Protein AF-0000000070959343 (afdb_homodimer)

Solvent-accessible surface area (backbone atoms only — not comparable to full-atom values): 15655 Å² total; per-residue (Å²): 133,84,72,74,83,63,64,66,59,57,53,48,51,49,52,53,49,51,42,51,56,42,56,71,68,43,50,39,61,32,40,42,34,36,42,35,37,33,9,83,81,41,91,45,27,60,32,55,50,51,40,53,51,56,61,60,32,68,78,34,29,64,56,30,45,77,36,38,39,33,38,38,42,36,64,72,79,50,71,28,34,40,36,37,36,31,67,89,70,51,75,48,75,44,78,36,48,86,40,48,38,59,53,50,46,47,49,41,46,68,70,41,35,76,62,35,74,70,74,70,69,74,70,70,69,70,74,74,72,75,73,79,76,76,77,80,79,86,124,133,84,72,76,84,63,64,67,59,57,54,49,51,50,51,54,50,52,42,52,56,42,56,72,67,43,51,37,61,34,39,43,34,36,43,37,38,29,10,82,81,39,92,46,26,60,31,55,51,51,41,53,52,58,60,61,32,68,78,33,30,64,55,30,47,79,34,38,38,34,37,40,41,36,64,74,77,49,71,28,34,39,37,37,35,30,66,88,69,50,76,49,75,43,79,37,47,85,40,49,39,59,52,51,46,48,50,41,46,70,71,42,36,75,62,35,72,70,74,70,69,75,69,69,69,70,73,72,72,73,74,75,76,76,71,81,76,81,126

Foldseek 3Di:
DPDPPCVVVVVVVVVVVLVVVLLVLAECQFFQEKEKEDEPPAPQVVQSVVLVVSCPDPVRCVNPVNYYYHYDYDNPNDQMKMWTQTPVGDIDIDRRRPPGNSRVSVVCSVPPSVVHPDPPPPPPPPPPCPVPPPPDDDD/DPDPPCVVVVVVVVVVVLVVVLLVLAECQFFQEKEKEDEPPAPQVVQSVVLVVSCPDPVRCVNPVNYYYHYDYDNPNDFMKMWTQTPVGDIDIDRRRPPGNSRVSVVCSVPPSVVHPDPPPPPPPPVPCPVPPPPPDDD

Nearest PDB structures (foldseek):
  7po4-assembly1_k  TM=8.966E-01  e=5.912E-09  Homo sapiens
  8oiq-assembly1_Bb  TM=8.892E-01  e=6.745E-09  Sus scrofa
  4v1a-assembly1_p  TM=8.996E-01  e=3.746E-08  Sus scrofa
  9g6k-assembly1_UE  TM=8.205E-01  e=1.013E-06  Toxoplasma gondii
  9g6k-assembly1_Lv  TM=7.782E-01  e=2.550E-06  Toxoplasma gondii

Organism: NCBI:txid2509291

InterPro domains:
  IPR019716 Large ribosomal subunit protein mL53 [PF10780] (38-89)
  IPR052473 Mitochondrial Large Ribosomal Subunit mL53 [PTHR33618] (22-117)

Structure (mmCIF, N/CA/C/O backbone):
data_AF-0000000070959343-model_v1
#
loop_
_entity.id
_entity.type
_entity.pdbx_description
1 polymer 'Large ribosomal subunit protein mL53'
#
loop_
_atom_site.group_PDB
_atom_site.id
_atom_site.type_symbol
_atom_site.label_atom_id
_atom_site.label_alt_id
_atom_site.label_comp_id
_atom_site.label_asym_id
_atom_site.label_entity_id
_atom_site.label_seq_id
_atom_site.pdbx_PDB_ins_code
_atom_site.Cartn_x
_atom_site.Cartn_y
_atom_site.Cartn_z
_atom_site.occupancy
_atom_site.B_iso_or_equiv
_atom_site.auth_seq_id
_atom_site.auth_comp_id
_atom_site.auth_asym_id
_atom_site.auth_atom_id
_atom_site.pdbx_PDB_model_num
ATOM 1 N N . MET A 1 1 ? -37.25 18.984 -25.453 1 29.59 1 MET A N 1
ATOM 2 C CA . MET A 1 1 ? -35.875 19.375 -25.25 1 29.59 1 MET A CA 1
ATOM 3 C C . MET A 1 1 ? -35.312 18.812 -23.938 1 29.59 1 MET A C 1
ATOM 5 O O . MET A 1 1 ? -35.781 19.188 -22.859 1 29.59 1 MET A O 1
ATOM 9 N N . SER A 1 2 ? -35.031 17.516 -23.844 1 38.12 2 SER A N 1
ATOM 10 C CA . SER A 1 2 ? -34.594 16.766 -22.656 1 38.12 2 SER A CA 1
ATOM 11 C C . SER A 1 2 ? -33.312 17.328 -22.078 1 38.12 2 SER A C 1
ATOM 13 O O . SER A 1 2 ? -32.312 17.5 -22.812 1 38.12 2 SER A O 1
ATOM 15 N N . VAL A 1 3 ? -33.375 18.266 -21.188 1 45.72 3 VAL A N 1
ATOM 16 C CA . VAL A 1 3 ? -32.219 18.828 -20.516 1 45.72 3 VAL A CA 1
ATOM 17 C C . VAL A 1 3 ? -31.328 17.703 -19.969 1 45.72 3 VAL A C 1
ATOM 19 O O . VAL A 1 3 ? -31.828 16.781 -19.344 1 45.72 3 VAL A O 1
ATOM 22 N N . PRO A 1 4 ? -30.234 17.391 -20.562 1 46.09 4 PRO A N 1
ATOM 23 C CA . PRO A 1 4 ? -29.312 16.391 -20.016 1 46.09 4 PRO A CA 1
ATOM 24 C C . PRO A 1 4 ? -29.078 16.562 -18.516 1 46.09 4 PRO A C 1
ATOM 26 O O . PRO A 1 4 ? -29.156 17.672 -18 1 46.09 4 PRO A O 1
ATOM 29 N N . PHE A 1 5 ? -29.516 15.734 -17.625 1 43.41 5 PHE A N 1
ATOM 30 C CA . PHE A 1 5 ? -29.266 15.633 -16.188 1 43.41 5 PHE A CA 1
ATOM 31 C C . PHE A 1 5 ? -27.828 15.984 -15.875 1 43.41 5 PHE A C 1
ATOM 33 O O . PHE A 1 5 ? -26.906 15.234 -16.203 1 43.41 5 PHE A O 1
ATOM 40 N N . SER A 1 6 ? -27.234 17.141 -16.016 1 43.44 6 SER A N 1
ATOM 41 C CA . SER A 1 6 ? -25.969 17.781 -15.68 1 43.44 6 SER A CA 1
ATOM 42 C C . SER A 1 6 ? -25.641 17.609 -14.203 1 43.44 6 SER A C 1
ATOM 44 O O . SER A 1 6 ? -24.703 18.203 -13.688 1 43.44 6 SER A O 1
ATOM 46 N N . GLY A 1 7 ? -26.469 17.078 -13.375 1 45.03 7 GLY A N 1
ATOM 47 C CA . GLY A 1 7 ? -26.281 17.047 -11.93 1 45.03 7 GLY A CA 1
ATOM 48 C C . GLY A 1 7 ? -25.047 16.266 -11.508 1 45.03 7 GLY A C 1
ATOM 49 O O . GLY A 1 7 ? -24.688 16.281 -10.328 1 45.03 7 GLY A O 1
ATOM 50 N N . THR A 1 8 ? -24.594 15.336 -12.227 1 51.44 8 THR A N 1
ATOM 51 C CA . THR A 1 8 ? -23.469 14.516 -11.805 1 51.44 8 THR A CA 1
ATOM 52 C C . THR A 1 8 ? -22.172 15.32 -11.805 1 51.44 8 THR A C 1
ATOM 54 O O . THR A 1 8 ? -21.312 15.117 -10.953 1 51.44 8 THR A O 1
ATOM 57 N N . ILE A 1 9 ? -22.078 16.312 -12.703 1 51.41 9 ILE A N 1
ATOM 58 C CA . ILE A 1 9 ? -20.859 17.094 -12.82 1 51.41 9 ILE A CA 1
ATOM 59 C C . ILE A 1 9 ? -20.719 18.016 -11.602 1 51.41 9 ILE A C 1
ATOM 61 O O . ILE A 1 9 ? -19.625 18.141 -11.039 1 51.41 9 ILE A O 1
ATOM 65 N N . GLY A 1 10 ? -21.859 18.625 -11.227 1 51.59 10 GLY A N 1
ATOM 66 C CA . GLY A 1 10 ? -21.781 19.562 -10.125 1 51.59 10 GLY A CA 1
ATOM 67 C C . GLY A 1 10 ? -21.359 18.922 -8.82 1 51.59 10 GLY A C 1
ATOM 68 O O . GLY A 1 10 ? -20.625 19.516 -8.031 1 51.59 10 GLY A O 1
ATOM 69 N N . ARG A 1 11 ? -21.891 17.766 -8.625 1 56.31 11 ARG A N 1
ATOM 70 C CA . ARG A 1 11 ? -21.578 17.062 -7.387 1 56.31 11 ARG A CA 1
ATOM 71 C C . ARG A 1 11 ? -20.125 16.609 -7.363 1 56.31 11 ARG A C 1
ATOM 73 O O . ARG A 1 11 ? -19.484 16.641 -6.316 1 56.31 11 ARG A O 1
ATOM 80 N N . SER A 1 12 ? -19.656 16.469 -8.562 1 68.94 12 SER A N 1
ATOM 81 C CA . SER A 1 12 ? -18.281 15.992 -8.664 1 68.94 12 SER A CA 1
ATOM 82 C C . SER A 1 12 ? -17.297 17.109 -8.336 1 68.94 12 SER A C 1
ATOM 84 O O . SER A 1 12 ? -16.328 16.891 -7.602 1 68.94 12 SER A O 1
ATOM 86 N N . ARG A 1 13 ? -17.703 18.281 -8.703 1 76.44 13 ARG A N 1
ATOM 87 C CA . ARG A 1 13 ? -16.844 19.422 -8.414 1 76.44 13 ARG A CA 1
ATOM 88 C C . ARG A 1 13 ? -16.844 19.734 -6.922 1 76.44 13 ARG A C 1
ATOM 90 O O . ARG A 1 13 ? -15.797 20.047 -6.344 1 76.44 13 ARG A O 1
ATOM 97 N N . GLY A 1 14 ? -17.969 19.5 -6.453 1 90.69 14 GLY A N 1
ATOM 98 C CA . GLY A 1 14 ? -18.078 19.797 -5.035 1 90.69 14 GLY A CA 1
ATOM 99 C C . GLY A 1 14 ? -17.266 18.844 -4.168 1 90.69 14 GLY A C 1
ATOM 100 O O . GLY A 1 14 ? -16.594 19.281 -3.232 1 90.69 14 GLY A O 1
ATOM 101 N N . ILE A 1 15 ? -17.312 17.609 -4.523 1 91.56 15 ILE A N 1
ATOM 102 C CA . ILE A 1 15 ? -16.578 16.625 -3.746 1 91.56 15 ILE A CA 1
ATOM 103 C C . ILE A 1 15 ? -15.07 16.844 -3.896 1 91.56 15 ILE A C 1
ATOM 105 O O . ILE A 1 15 ? -14.328 16.797 -2.916 1 91.56 15 ILE A O 1
ATOM 109 N N . VAL A 1 16 ? -14.656 17.109 -5.066 1 91.94 16 VAL A N 1
ATOM 110 C CA . VAL A 1 16 ? -13.242 17.375 -5.336 1 91.94 16 VAL A CA 1
ATOM 111 C C . VAL A 1 16 ? -12.781 18.594 -4.543 1 91.94 16 VAL A C 1
ATOM 113 O O . VAL A 1 16 ? -11.711 18.578 -3.926 1 91.94 16 VAL A O 1
ATOM 116 N N . ASP A 1 17 ? -13.57 19.562 -4.523 1 95.44 17 ASP A N 1
ATOM 117 C CA . ASP A 1 17 ? -13.25 20.781 -3.777 1 95.44 17 ASP A CA 1
ATOM 118 C C . ASP A 1 17 ? -13.164 20.5 -2.279 1 95.44 17 ASP A C 1
ATOM 120 O O . ASP A 1 17 ? -12.273 21 -1.595 1 95.44 17 ASP A O 1
ATOM 124 N N . ALA A 1 18 ? -14.102 19.766 -1.828 1 97 18 ALA A N 1
ATOM 125 C CA . ALA A 1 18 ? -14.133 19.406 -0.41 1 97 18 ALA A CA 1
ATOM 126 C C . ALA A 1 18 ? -12.891 18.625 -0.014 1 97 18 ALA A C 1
ATOM 128 O O . ALA A 1 18 ? -12.305 18.859 1.044 1 97 18 ALA A O 1
ATOM 129 N N . ILE A 1 19 ? -12.484 17.703 -0.793 1 97.38 19 ILE A N 1
ATOM 130 C CA . ILE A 1 19 ? -11.281 16.922 -0.5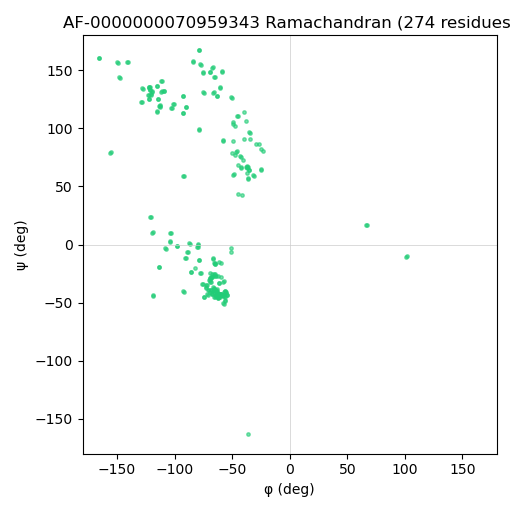41 1 97.38 19 ILE A CA 1
ATOM 131 C C . ILE A 1 19 ? -10.055 17.828 -0.533 1 97.38 19 ILE A C 1
ATOM 133 O O . ILE A 1 19 ? -9.219 17.734 0.365 1 97.38 19 ILE A O 1
ATOM 137 N N . HIS A 1 20 ? -9.992 18.703 -1.519 1 96.88 20 HIS A N 1
ATOM 138 C CA . HIS A 1 20 ? -8.883 19.641 -1.591 1 96.88 20 HIS A CA 1
ATOM 139 C C . HIS A 1 20 ? -8.789 20.5 -0.327 1 96.88 20 HIS A C 1
ATOM 141 O O . HIS A 1 20 ? -7.699 20.734 0.192 1 96.88 20 HIS A O 1
ATOM 147 N N . LYS A 1 21 ? -9.922 20.969 0.118 1 97.5 21 LYS A N 1
ATOM 148 C CA . LYS A 1 21 ? -9.961 21.75 1.35 1 97.5 21 LYS A CA 1
ATOM 149 C C . LYS A 1 21 ? -9.422 20.938 2.529 1 97.5 21 LYS A C 1
ATOM 151 O O . LYS A 1 21 ? -8.656 21.469 3.342 1 97.5 21 LYS A O 1
ATOM 156 N N . GLN A 1 22 ? -9.812 19.656 2.629 1 98.25 22 GLN A N 1
ATOM 157 C CA . GLN A 1 22 ? -9.32 18.797 3.705 1 98.25 22 GLN A CA 1
ATOM 158 C C . GLN A 1 22 ? -7.816 18.578 3.594 1 98.25 22 GLN A C 1
ATOM 160 O O . GLN A 1 22 ? -7.109 18.578 4.602 1 98.25 22 GLN A O 1
ATOM 165 N N . LEU A 1 23 ? -7.367 18.422 2.385 1 98 23 LEU A N 1
ATOM 166 C CA . LEU A 1 23 ? -5.953 18.141 2.168 1 98 23 LEU A CA 1
ATOM 167 C C . LEU A 1 23 ? -5.102 19.359 2.533 1 98 23 LEU A C 1
ATOM 169 O O . LEU A 1 23 ? -3.957 19.203 2.973 1 98 23 LEU A O 1
ATOM 173 N N . ARG A 1 24 ? -5.617 20.531 2.42 1 97.12 24 ARG A N 1
ATOM 174 C CA . ARG A 1 24 ? -4.898 21.75 2.787 1 97.12 24 ARG A CA 1
ATOM 175 C C . ARG A 1 24 ? -4.699 21.828 4.297 1 97.12 24 ARG A C 1
ATOM 177 O O . ARG A 1 24 ? -3.711 22.391 4.766 1 97.12 24 ARG A O 1
ATOM 184 N N . LEU A 1 25 ? -5.621 21.312 5.008 1 96.69 25 LEU A N 1
ATOM 185 C CA . LEU A 1 25 ? -5.59 21.359 6.465 1 96.69 25 LEU A CA 1
ATOM 186 C C . LEU A 1 25 ? -4.773 20.203 7.031 1 96.69 25 LEU A C 1
ATOM 188 O O . LEU A 1 25 ? -4.219 20.297 8.125 1 96.69 25 LEU A O 1
ATOM 192 N N . LEU A 1 26 ? -4.641 19.156 6.309 1 97.69 26 LEU A N 1
ATOM 193 C CA . LEU A 1 26 ? -4.121 17.891 6.797 1 97.69 26 LEU A CA 1
ATOM 194 C C . LEU A 1 26 ? -2.607 17.953 6.977 1 97.69 26 LEU A C 1
ATOM 196 O O . LEU A 1 26 ? -1.895 18.453 6.102 1 97.69 26 LEU A O 1
ATOM 200 N N . ASN A 1 27 ? -2.107 17.531 8.117 1 97.12 27 ASN A N 1
ATOM 201 C CA . ASN A 1 27 ? -0.673 17.344 8.305 1 97.12 27 ASN A CA 1
ATOM 202 C C . ASN A 1 27 ? -0.378 16.094 9.141 1 97.12 27 ASN A C 1
ATOM 204 O O . ASN A 1 27 ? -1.221 15.656 9.93 1 97.12 27 ASN A O 1
ATOM 208 N N . LEU A 1 28 ? 0.747 15.57 9.031 1 97.56 28 LEU A N 1
ATOM 209 C CA . LEU A 1 28 ? 1.11 14.32 9.68 1 97.56 28 LEU A CA 1
ATOM 210 C C . LEU A 1 28 ? 1.988 14.57 10.898 1 97.56 28 LEU A C 1
ATOM 212 O O . LEU A 1 28 ? 2.514 13.633 11.5 1 97.56 28 LEU A O 1
ATOM 216 N N . LYS A 1 29 ? 2.143 15.812 11.336 1 97.25 29 LYS A N 1
ATOM 217 C CA . LYS A 1 29 ? 3.068 16.188 12.406 1 97.25 29 LYS A CA 1
ATOM 218 C C . LYS A 1 29 ? 2.799 15.398 13.672 1 97.25 29 LYS A C 1
ATOM 220 O O . LYS A 1 29 ? 3.73 14.922 14.328 1 97.25 29 LYS A O 1
ATOM 225 N N . PRO A 1 30 ? 1.544 15.211 14 1 97.88 30 PRO A N 1
ATOM 226 C CA . PRO A 1 30 ? 1.309 14.516 15.266 1 97.88 30 PRO A CA 1
ATOM 227 C C . PRO A 1 30 ? 1.468 13 15.148 1 97.88 30 PRO A C 1
ATOM 229 O O . PRO A 1 30 ? 1.342 12.281 16.141 1 97.88 30 PRO A O 1
ATOM 232 N N . VAL A 1 31 ? 1.729 12.508 13.992 1 98.19 31 VAL A N 1
ATOM 233 C CA . VAL A 1 31 ? 1.601 11.078 13.75 1 98.19 31 VAL A CA 1
ATOM 234 C C . VAL A 1 31 ? 2.984 10.453 13.586 1 98.19 31 VAL A C 1
ATOM 236 O O . VAL A 1 31 ? 3.83 10.984 12.867 1 98.19 31 VAL A O 1
ATOM 239 N N . GLY A 1 32 ? 3.238 9.352 14.273 1 97.12 32 GLY A N 1
ATOM 240 C CA . GLY A 1 32 ? 4.473 8.602 14.094 1 97.12 32 GLY A CA 1
ATOM 241 C C . GLY A 1 32 ? 4.352 7.496 13.055 1 97.12 32 GLY A C 1
ATOM 242 O O . GLY A 1 32 ? 5.266 7.289 12.258 1 97.12 32 GLY A O 1
ATOM 243 N N . ARG A 1 33 ? 3.201 6.855 13.141 1 97.88 33 ARG A N 1
ATOM 244 C CA . ARG A 1 33 ? 2.988 5.711 12.266 1 97.88 33 ARG A CA 1
ATOM 245 C C . ARG A 1 33 ? 1.521 5.582 11.875 1 97.88 33 ARG A C 1
ATOM 247 O O . ARG A 1 33 ? 0.633 5.77 12.711 1 97.88 33 ARG A O 1
ATOM 254 N N . ILE A 1 34 ? 1.31 5.164 10.617 1 98.56 34 ILE A N 1
ATOM 255 C CA . ILE A 1 34 ? -0.026 4.863 10.117 1 98.56 34 ILE A CA 1
ATOM 256 C C . ILE A 1 34 ? -0.074 3.42 9.617 1 98.56 34 ILE A C 1
ATOM 258 O O . ILE A 1 34 ? 0.781 2.998 8.836 1 98.56 34 ILE A O 1
ATOM 262 N N . ALA A 1 35 ? -0.976 2.682 10.125 1 98.06 35 ALA A N 1
ATOM 263 C CA . ALA A 1 35 ? -1.211 1.321 9.648 1 98.06 35 ALA A CA 1
ATOM 264 C C . ALA A 1 35 ? -2.59 1.196 9.008 1 98.06 35 ALA A C 1
ATOM 266 O O . ALA A 1 35 ? -3.605 1.511 9.633 1 98.06 35 ALA A O 1
ATOM 267 N N . ILE A 1 36 ? -2.625 0.725 7.762 1 97.44 36 ILE A N 1
ATOM 268 C CA . ILE A 1 36 ? -3.873 0.594 7.02 1 97.44 36 ILE A CA 1
ATOM 269 C C . ILE A 1 36 ? -4.086 -0.864 6.617 1 97.44 36 ILE A C 1
ATOM 271 O O . ILE A 1 36 ? -3.17 -1.512 6.105 1 97.44 36 ILE A O 1
ATOM 275 N N . LYS A 1 37 ? -5.25 -1.329 6.926 1 95.88 37 LYS A N 1
ATOM 276 C CA . LYS A 1 37 ? -5.625 -2.695 6.574 1 95.88 37 LYS A CA 1
ATOM 277 C C . LYS A 1 37 ? -6.887 -2.715 5.719 1 95.88 37 LYS A C 1
ATOM 279 O O . LYS A 1 37 ? -7.859 -2.018 6.016 1 95.88 37 LYS A O 1
ATOM 284 N N . PHE A 1 38 ? -6.844 -3.582 4.594 1 93.88 38 PHE A N 1
ATOM 285 C CA . PHE A 1 38 ? -8.062 -3.713 3.799 1 93.88 38 PHE A CA 1
ATOM 286 C C . PHE A 1 38 ? -7.973 -4.918 2.869 1 93.88 38 PHE A C 1
ATOM 288 O O . PHE A 1 38 ? -6.891 -5.473 2.668 1 93.88 38 PHE A O 1
ATOM 295 N N . ASP A 1 39 ? -9.109 -5.324 2.439 1 90.38 39 ASP A N 1
ATOM 296 C CA . ASP A 1 39 ? -9.25 -6.316 1.376 1 90.38 39 ASP A CA 1
ATOM 297 C C . ASP A 1 39 ? -9.312 -5.645 0.006 1 90.38 39 ASP A C 1
ATOM 299 O O . ASP A 1 39 ? -10.25 -4.891 -0.276 1 90.38 39 ASP A O 1
ATOM 303 N N . PRO A 1 40 ? -8.336 -5.953 -0.855 1 85.62 40 PRO A N 1
ATOM 304 C CA . PRO A 1 40 ? -8.25 -5.227 -2.125 1 85.62 40 PRO A CA 1
ATOM 305 C C . PRO A 1 40 ? -9.445 -5.496 -3.037 1 85.62 40 PRO A C 1
ATOM 307 O O . PRO A 1 40 ? -9.711 -4.723 -3.963 1 85.62 40 PRO A O 1
ATOM 310 N N . PHE A 1 41 ? -10.164 -6.516 -2.74 1 83.56 41 PHE A N 1
ATOM 311 C CA . PHE A 1 41 ? -11.297 -6.863 -3.592 1 83.56 41 PHE A CA 1
ATOM 312 C C . PHE A 1 41 ? -12.617 -6.535 -2.904 1 83.56 41 PHE A C 1
ATOM 314 O O . PHE A 1 41 ? -13.688 -6.777 -3.459 1 83.56 41 PHE A O 1
ATOM 321 N N . GLY A 1 42 ? -12.422 -6.121 -1.772 1 86.38 42 GLY A N 1
ATOM 322 C CA . GLY A 1 42 ? -13.633 -5.758 -1.048 1 86.38 42 GLY A CA 1
ATOM 323 C C . GLY A 1 42 ? -14.312 -4.52 -1.603 1 86.38 42 GLY A C 1
ATOM 324 O O . GLY A 1 42 ? -13.648 -3.639 -2.158 1 86.38 42 GLY A O 1
ATOM 325 N N . SER A 1 43 ? -15.641 -4.457 -1.512 1 86.44 43 SER A N 1
ATOM 326 C CA . SER A 1 43 ? -16.422 -3.34 -2.039 1 86.44 43 SER A CA 1
ATOM 327 C C . SER A 1 43 ? -16.109 -2.047 -1.294 1 86.44 43 SER A C 1
ATOM 329 O O . SER A 1 43 ? -16.328 -0.954 -1.818 1 86.44 43 SER A O 1
ATOM 331 N N . LYS A 1 44 ? -15.539 -2.189 -0.21 1 87.31 44 LYS A N 1
ATOM 332 C CA . LYS A 1 44 ? -15.312 -1.031 0.648 1 87.31 44 LYS A CA 1
ATOM 333 C C . LYS A 1 44 ? -13.852 -0.577 0.583 1 87.31 44 LYS A C 1
ATOM 335 O O . LYS A 1 44 ? -13.469 0.373 1.266 1 87.31 44 LYS A O 1
ATOM 340 N N . ALA A 1 45 ? -13.086 -1.201 -0.203 1 89.81 45 ALA A N 1
ATOM 341 C CA . ALA A 1 45 ? -11.641 -0.985 -0.223 1 89.81 45 ALA A CA 1
ATOM 342 C C . ALA A 1 45 ? -11.289 0.309 -0.952 1 89.81 45 ALA A C 1
ATOM 344 O O . ALA A 1 45 ? -10.289 0.957 -0.633 1 89.81 45 ALA A O 1
ATOM 345 N N . SER A 1 46 ? -12.172 0.751 -1.849 1 91.19 46 SER A N 1
ATOM 346 C CA . SER A 1 46 ? -11.844 1.878 -2.715 1 91.19 46 SER A CA 1
ATOM 347 C C . SER A 1 46 ? -11.648 3.156 -1.908 1 91.19 46 SER A C 1
ATOM 349 O O . SER A 1 46 ? -10.688 3.896 -2.133 1 91.19 46 SER A O 1
ATOM 351 N N . GLU A 1 47 ? -12.516 3.381 -0.961 1 95.12 47 GLU A N 1
ATOM 352 C CA . GLU A 1 47 ? -12.43 4.602 -0.166 1 95.12 47 GLU A CA 1
ATOM 353 C C . GLU A 1 47 ? -11.164 4.625 0.682 1 95.12 47 GLU A C 1
ATOM 355 O O . GLU A 1 47 ? -10.5 5.66 0.791 1 95.12 47 GLU A O 1
ATOM 360 N N . THR A 1 48 ? -10.781 3.531 1.234 1 95.75 48 THR A N 1
ATOM 361 C CA . THR A 1 48 ? -9.594 3.416 2.068 1 95.75 48 THR A CA 1
ATOM 362 C C . THR A 1 48 ? -8.328 3.541 1.225 1 95.75 48 THR A C 1
ATOM 364 O O . THR A 1 48 ? -7.363 4.195 1.633 1 95.75 48 THR A O 1
ATOM 367 N N . ARG A 1 49 ? -8.312 2.99 0.073 1 92 49 ARG A N 1
ATOM 368 C CA . ARG A 1 49 ? -7.191 3.125 -0.851 1 92 49 ARG A CA 1
ATOM 369 C C . ARG A 1 49 ? -6.992 4.582 -1.263 1 92 49 ARG A C 1
ATOM 371 O O . ARG A 1 49 ? -5.859 5.059 -1.343 1 92 49 ARG A O 1
ATOM 378 N N . ASN A 1 50 ? -8.141 5.23 -1.603 1 94.06 50 ASN A N 1
ATOM 379 C CA . ASN A 1 50 ? -8.055 6.648 -1.939 1 94.06 50 ASN A CA 1
ATOM 380 C C . ASN A 1 50 ? -7.492 7.465 -0.782 1 94.06 50 ASN A C 1
ATOM 382 O O . ASN A 1 50 ? -6.672 8.359 -0.992 1 94.06 50 ASN A O 1
ATOM 386 N N . PHE A 1 51 ? -7.941 7.164 0.393 1 97.31 51 PHE A N 1
ATOM 387 C CA . PHE A 1 51 ? -7.395 7.828 1.57 1 97.31 51 PHE A CA 1
ATOM 388 C C . PHE A 1 51 ? -5.883 7.641 1.644 1 97.31 51 PHE A C 1
ATOM 390 O O . PHE A 1 51 ? -5.141 8.609 1.842 1 97.31 51 PHE A O 1
ATOM 397 N N . LEU A 1 52 ? -5.438 6.406 1.463 1 94.94 52 LEU A N 1
ATOM 398 C CA . LEU A 1 52 ? -4.012 6.086 1.451 1 94.94 52 LEU A CA 1
ATOM 399 C C . LEU A 1 52 ? -3.279 6.918 0.403 1 94.94 52 LEU A C 1
ATOM 401 O O . LEU A 1 52 ? -2.203 7.453 0.673 1 94.94 52 LEU A O 1
ATOM 405 N N . PHE A 1 53 ? -3.859 7.062 -0.739 1 90.69 53 PHE A N 1
ATOM 406 C CA . PHE A 1 53 ? -3.268 7.855 -1.811 1 90.69 53 PHE A CA 1
ATOM 407 C C . PHE A 1 53 ? -3.092 9.305 -1.375 1 90.69 53 PHE A C 1
ATOM 409 O O . PHE A 1 53 ? -2.016 9.883 -1.544 1 90.69 53 PHE A O 1
ATOM 416 N N . HIS A 1 54 ? -4.047 9.859 -0.785 1 95.56 54 HIS A N 1
ATOM 417 C CA . HIS A 1 54 ? -4.012 11.273 -0.426 1 95.56 54 HIS A CA 1
ATOM 418 C C . HIS A 1 54 ? -2.988 11.539 0.67 1 95.56 54 HIS A C 1
ATOM 420 O O . HIS A 1 54 ? -2.258 12.531 0.614 1 95.56 54 HIS A O 1
ATOM 426 N N . ILE A 1 55 ? -2.881 10.648 1.63 1 96.62 55 ILE A N 1
ATOM 427 C CA . ILE A 1 55 ? -2.002 10.945 2.758 1 96.62 55 ILE A CA 1
ATOM 428 C C . ILE A 1 55 ? -0.55 10.688 2.359 1 96.62 55 ILE A C 1
ATOM 430 O O . ILE A 1 55 ? 0.374 11.062 3.086 1 96.62 55 ILE A O 1
ATOM 434 N N . THR A 1 56 ? -0.372 10.047 1.285 1 93.25 56 THR A N 1
ATOM 435 C CA . THR A 1 56 ? 0.983 9.766 0.824 1 93.25 56 THR A CA 1
ATOM 436 C C . THR A 1 56 ? 1.416 10.781 -0.231 1 93.25 56 THR A C 1
ATOM 438 O O . THR A 1 56 ? 2.523 10.695 -0.766 1 93.25 56 THR A O 1
ATOM 441 N N . LEU A 1 57 ? 0.558 11.695 -0.588 1 91.69 57 LEU A N 1
ATOM 442 C CA . LEU A 1 57 ? 0.919 12.742 -1.534 1 91.69 57 LEU A CA 1
ATOM 443 C C . LEU A 1 57 ? 2.105 13.555 -1.021 1 91.69 57 LEU A C 1
ATOM 445 O O . LEU A 1 57 ? 2.262 13.734 0.189 1 91.69 57 LEU A O 1
ATOM 449 N N . PRO A 1 58 ? 2.959 14.086 -1.92 1 90.62 58 PRO A N 1
ATOM 450 C CA . PRO A 1 58 ? 4.18 14.797 -1.528 1 90.62 58 PRO A CA 1
ATOM 451 C C . PRO A 1 58 ? 3.914 15.938 -0.555 1 90.62 58 PRO A C 1
ATOM 453 O O . PRO A 1 58 ? 4.605 16.062 0.459 1 90.62 58 PRO A O 1
ATOM 456 N N . LYS A 1 59 ? 2.889 16.703 -0.816 1 94.19 59 LYS A N 1
ATOM 457 C CA . LYS A 1 59 ? 2.6 17.875 0.023 1 94.19 59 LYS A CA 1
ATOM 458 C C . LYS A 1 59 ? 2.262 17.438 1.449 1 94.19 59 LYS A C 1
ATOM 460 O O . LYS A 1 59 ? 2.67 18.094 2.41 1 94.19 59 LYS A O 1
ATOM 465 N N . VAL A 1 60 ? 1.568 16.406 1.619 1 95.75 60 VAL A N 1
ATOM 466 C CA . VAL A 1 60 ? 1.185 15.906 2.938 1 95.75 60 VAL A CA 1
ATOM 467 C C . VAL A 1 60 ? 2.389 15.25 3.613 1 95.75 60 VAL A C 1
ATOM 469 O O . VAL A 1 60 ? 2.684 15.539 4.777 1 95.75 60 VAL A O 1
ATOM 472 N N . ARG A 1 61 ? 3.131 14.438 2.893 1 93.25 61 ARG A N 1
ATOM 473 C CA . ARG A 1 61 ? 4.289 13.711 3.406 1 93.25 61 ARG A CA 1
ATOM 474 C C . ARG A 1 61 ? 5.367 14.68 3.885 1 93.25 61 ARG A C 1
ATOM 476 O O . ARG A 1 61 ? 6.102 14.375 4.832 1 93.25 61 ARG A O 1
ATOM 483 N N . GLU A 1 62 ? 5.461 15.797 3.236 1 93.12 62 GLU A N 1
ATOM 484 C CA . GLU A 1 62 ? 6.48 16.781 3.582 1 93.12 62 GLU A CA 1
ATOM 485 C C . GLU A 1 62 ? 6.258 17.328 4.988 1 93.12 62 GLU A C 1
ATOM 487 O O . GLU A 1 62 ? 7.195 17.828 5.625 1 93.12 62 GLU A O 1
ATOM 492 N N . THR A 1 63 ? 5.062 17.328 5.461 1 94.88 63 THR A N 1
ATOM 493 C CA . THR A 1 63 ? 4.781 17.844 6.801 1 94.88 63 THR A CA 1
ATOM 494 C C . THR A 1 63 ? 5.438 16.969 7.859 1 94.88 63 THR A C 1
ATOM 496 O O . THR A 1 63 ? 5.641 17.406 9 1 94.88 63 THR A O 1
ATOM 499 N N . ASN A 1 64 ? 5.676 15.711 7.566 1 94.38 64 ASN A N 1
ATOM 500 C CA . ASN A 1 64 ? 6.363 14.766 8.438 1 94.38 64 ASN A CA 1
ATOM 501 C C . ASN A 1 64 ? 7.016 13.641 7.641 1 94.38 64 ASN A C 1
ATOM 503 O O . ASN A 1 64 ? 6.457 12.547 7.527 1 94.38 64 ASN A O 1
ATOM 507 N N . PRO A 1 65 ? 8.133 13.883 7.078 1 91.06 65 PRO A N 1
ATOM 508 C CA . PRO A 1 65 ? 8.82 12.891 6.25 1 91.06 65 PRO A CA 1
ATOM 509 C C . PRO A 1 65 ? 9.195 11.625 7.027 1 91.06 65 PRO A C 1
ATOM 511 O O . PRO A 1 65 ? 9.461 10.586 6.426 1 91.06 65 PRO A O 1
ATOM 514 N N . GLU A 1 66 ? 9.156 11.688 8.297 1 91.69 66 GLU A N 1
ATOM 515 C CA . GLU A 1 66 ? 9.586 10.562 9.117 1 91.69 66 GLU A CA 1
ATOM 516 C C . GLU A 1 66 ? 8.43 9.625 9.422 1 91.69 66 GLU A C 1
ATOM 518 O O . GLU A 1 66 ? 8.633 8.516 9.93 1 91.69 66 GLU A O 1
ATOM 523 N N . CYS A 1 67 ? 7.277 10.047 9.148 1 95.44 67 CYS A N 1
ATOM 524 C CA . CYS A 1 67 ? 6.109 9.219 9.422 1 95.44 67 CYS A CA 1
ATOM 525 C C . CYS A 1 67 ? 6.145 7.938 8.594 1 95.44 67 CYS A C 1
ATOM 527 O O . CYS A 1 67 ? 6.328 7.988 7.375 1 95.44 67 CYS A O 1
ATOM 529 N N . VAL A 1 68 ? 6 6.816 9.266 1 95.25 68 VAL A N 1
ATOM 530 C CA . VAL A 1 68 ? 5.988 5.527 8.586 1 95.25 68 VAL A CA 1
ATOM 531 C C . VAL A 1 68 ? 4.551 5.133 8.242 1 95.25 68 VAL A C 1
ATOM 533 O O . VAL A 1 68 ? 3.678 5.141 9.109 1 95.25 68 VAL A O 1
ATOM 536 N N . ILE A 1 69 ? 4.293 4.785 6.957 1 96.5 69 ILE A N 1
ATOM 537 C CA . ILE A 1 69 ? 2.979 4.312 6.539 1 96.5 69 ILE A CA 1
ATOM 538 C C . ILE A 1 69 ? 3.064 2.846 6.121 1 96.5 69 ILE A C 1
ATOM 540 O O . ILE A 1 69 ? 3.844 2.49 5.234 1 96.5 69 ILE A O 1
ATOM 544 N N . LYS A 1 70 ? 2.328 2.043 6.809 1 96.38 70 LYS A N 1
ATOM 545 C CA . LYS A 1 70 ? 2.281 0.608 6.539 1 96.38 70 LYS A CA 1
ATOM 546 C C . LYS A 1 70 ? 0.894 0.183 6.066 1 96.38 70 LYS A C 1
ATOM 548 O O . LYS A 1 70 ? -0.117 0.601 6.633 1 96.38 70 LYS A O 1
ATOM 553 N N . THR A 1 71 ? 0.858 -0.636 5.062 1 94.25 71 THR A N 1
ATOM 554 C CA . THR A 1 71 ? -0.405 -1.193 4.59 1 94.25 71 THR A CA 1
ATOM 555 C C . THR A 1 71 ? -0.376 -2.719 4.641 1 94.25 71 THR A C 1
ATOM 557 O O . THR A 1 71 ? 0.653 -3.334 4.352 1 94.25 71 THR A O 1
ATOM 560 N N . GLU A 1 72 ? -1.398 -3.258 5.102 1 94.06 72 GLU A N 1
ATOM 561 C CA . GLU A 1 72 ? -1.606 -4.703 5.086 1 94.06 72 GLU A CA 1
ATOM 562 C C . GLU A 1 72 ? -2.795 -5.078 4.203 1 94.06 72 GLU A C 1
ATOM 564 O O . GLU A 1 72 ? -3.936 -4.719 4.504 1 94.06 72 GLU A O 1
ATOM 569 N N . ILE A 1 73 ? -2.494 -5.758 3.168 1 90.06 73 ILE A N 1
ATOM 570 C CA . ILE A 1 73 ? -3.514 -6.184 2.217 1 90.06 73 ILE A CA 1
ATOM 571 C C . ILE A 1 73 ? -3.832 -7.664 2.432 1 90.06 73 ILE A C 1
ATOM 573 O O . ILE A 1 73 ? -2.955 -8.523 2.291 1 90.06 73 ILE A O 1
ATOM 577 N N . LEU A 1 74 ? -5.055 -7.922 2.783 1 83.12 74 LEU A N 1
ATOM 578 C CA . LEU A 1 74 ? -5.527 -9.266 3.098 1 83.12 74 LEU A CA 1
ATOM 579 C C . LEU A 1 74 ? -6.777 -9.602 2.295 1 83.12 74 LEU A C 1
ATOM 581 O O . LEU A 1 74 ? -7.66 -8.758 2.125 1 83.12 74 LEU A O 1
ATOM 585 N N . SER A 1 75 ? -6.855 -10.742 1.714 1 82.56 75 SER A N 1
ATOM 586 C CA . SER A 1 75 ? -8.086 -11.195 1.076 1 82.56 75 SER A CA 1
ATOM 587 C C . SER A 1 75 ? -8.945 -12.008 2.045 1 82.56 75 SER A C 1
ATOM 589 O O . SER A 1 75 ? -9.242 -13.172 1.79 1 82.56 75 SER A O 1
ATOM 591 N N . ASP A 1 76 ? -9.312 -11.391 3.146 1 81.56 76 ASP A N 1
ATOM 592 C CA . ASP A 1 76 ? -10.039 -12.141 4.168 1 81.56 76 ASP A CA 1
ATOM 593 C C . ASP A 1 76 ? -11.422 -11.539 4.41 1 81.56 76 ASP A C 1
ATOM 595 O O . ASP A 1 76 ? -12.062 -11.828 5.422 1 81.56 76 ASP A O 1
ATOM 599 N N . ARG A 1 77 ? -11.867 -10.648 3.596 1 81.06 77 ARG A N 1
ATOM 600 C CA . ARG A 1 77 ? -13.188 -10.023 3.623 1 81.06 77 ARG A CA 1
ATOM 601 C C . ARG A 1 77 ? -13.359 -9.164 4.871 1 81.06 77 ARG A C 1
ATOM 603 O O . ARG A 1 77 ? -14.484 -8.82 5.25 1 81.06 77 ARG A O 1
ATOM 610 N N . SER A 1 78 ? -12.242 -8.852 5.488 1 86.62 78 SER A N 1
ATOM 611 C CA . SER A 1 78 ? -12.328 -7.984 6.656 1 86.62 78 SER A CA 1
ATOM 612 C C . SER A 1 78 ? -12.57 -6.535 6.25 1 86.62 78 SER A C 1
ATOM 614 O O . SER A 1 78 ? -12.188 -6.117 5.156 1 86.62 78 SER A O 1
ATOM 616 N N . ASP A 1 79 ? -13.312 -5.883 7.172 1 92.75 79 ASP A N 1
ATOM 617 C CA . ASP A 1 79 ? -13.508 -4.453 6.949 1 92.75 79 ASP A CA 1
ATOM 618 C C . ASP A 1 79 ? -12.188 -3.695 7.047 1 92.75 79 ASP A C 1
ATOM 620 O O . ASP A 1 79 ? -11.328 -4.035 7.859 1 92.75 79 ASP A O 1
ATOM 624 N N . PRO A 1 80 ? -12.102 -2.699 6.199 1 96 80 PRO A N 1
ATOM 625 C CA . PRO A 1 80 ? -10.891 -1.88 6.277 1 96 80 PRO A CA 1
ATOM 626 C C . PRO A 1 80 ? -10.797 -1.087 7.578 1 96 80 PRO A C 1
ATOM 628 O O . PRO A 1 80 ? -11.82 -0.751 8.18 1 96 80 PRO A O 1
ATOM 631 N N . ASN A 1 81 ? -9.656 -0.792 7.992 1 96.56 81 ASN A N 1
ATOM 632 C CA . ASN A 1 81 ? -9.414 0.095 9.125 1 96.56 81 ASN A CA 1
ATOM 633 C C . ASN A 1 81 ? -8.094 0.841 8.977 1 96.56 81 ASN A C 1
ATOM 635 O O . ASN A 1 81 ? -7.215 0.417 8.227 1 96.56 81 ASN A O 1
ATOM 639 N N . VAL A 1 82 ? -7.977 1.939 9.633 1 98.44 82 VAL A N 1
ATOM 640 C CA . VAL A 1 82 ? -6.789 2.787 9.664 1 98.44 82 VAL A CA 1
ATOM 641 C C . VAL A 1 82 ? -6.414 3.094 11.109 1 98.44 82 VAL A C 1
ATOM 643 O O . VAL A 1 82 ? -7.23 3.613 11.875 1 98.44 82 VAL A O 1
ATOM 646 N N . GLU A 1 83 ? -5.242 2.758 11.438 1 98.62 83 GLU A N 1
ATOM 647 C CA . GLU A 1 83 ? -4.727 3.014 12.773 1 98.62 83 GLU A CA 1
ATOM 648 C C . GLU A 1 83 ? -3.625 4.07 12.758 1 98.62 83 GLU A C 1
ATOM 650 O O . GLU A 1 83 ? -2.701 3.992 11.945 1 98.62 83 GLU A O 1
ATOM 655 N N . PHE A 1 84 ? -3.721 5.059 13.641 1 98.69 84 PHE A N 1
ATOM 656 C CA . PHE A 1 84 ? -2.713 6.098 13.82 1 98.69 84 PHE A CA 1
ATOM 657 C C . PHE A 1 84 ? -2.043 5.969 15.188 1 98.69 84 PHE A C 1
ATOM 659 O O . PHE A 1 84 ? -2.717 5.992 16.219 1 98.69 84 PHE A O 1
ATOM 666 N N . LYS A 1 85 ? -0.762 5.746 15.156 1 98.62 85 LYS A N 1
ATOM 667 C CA . LYS A 1 85 ? 0.041 5.91 16.359 1 98.62 85 LYS A CA 1
ATOM 668 C C . LYS A 1 85 ? 0.625 7.316 16.453 1 98.62 85 LYS A C 1
ATOM 670 O O . LYS A 1 85 ? 1.496 7.684 15.656 1 98.62 85 LYS A O 1
ATOM 675 N N . LEU A 1 86 ? 0.165 8.039 17.422 1 98 86 LEU A N 1
ATOM 676 C CA . LEU A 1 86 ? 0.575 9.43 17.562 1 98 86 LEU A CA 1
ATOM 677 C C . LEU A 1 86 ? 1.9 9.539 18.312 1 98 86 LEU A C 1
ATOM 679 O O . LEU A 1 86 ? 2.283 8.617 19.031 1 98 86 LEU A O 1
ATOM 683 N N . ARG A 1 87 ? 2.562 10.625 18.094 1 96 87 ARG A N 1
ATOM 684 C CA . ARG A 1 87 ? 3.861 10.859 18.719 1 96 87 ARG A CA 1
ATOM 685 C C . ARG A 1 87 ? 3.721 11.016 20.234 1 96 87 ARG A C 1
ATOM 687 O O . ARG A 1 87 ? 4.676 10.773 20.969 1 96 87 ARG A O 1
ATOM 694 N N . ASN A 1 88 ? 2.625 11.453 20.688 1 94.31 88 ASN A N 1
ATOM 695 C CA . ASN A 1 88 ? 2.398 11.617 22.125 1 94.31 88 ASN A CA 1
ATOM 696 C C . ASN A 1 88 ? 2.047 10.289 22.781 1 94.31 88 ASN A C 1
ATOM 698 O O . ASN A 1 88 ? 1.738 10.25 23.984 1 94.31 88 ASN A O 1
ATOM 702 N N . GLY A 1 89 ? 1.992 9.211 21.984 1 95.38 89 GLY A N 1
ATOM 703 C CA . GLY A 1 89 ? 1.784 7.879 22.531 1 95.38 89 GLY A CA 1
ATOM 704 C C . GLY A 1 89 ? 0.36 7.383 22.375 1 95.38 89 GLY A C 1
ATOM 705 O O . GLY A 1 89 ? 0.085 6.195 22.562 1 95.38 89 GLY A O 1
ATOM 706 N N . GLU A 1 90 ? -0.56 8.227 21.969 1 96.62 90 GLU A N 1
ATOM 707 C CA . GLU A 1 90 ? -1.955 7.836 21.797 1 96.62 90 GLU A CA 1
ATOM 708 C C . GLU A 1 90 ? -2.152 7.059 20.5 1 96.62 90 GLU A C 1
ATOM 710 O O . GLU A 1 90 ? -1.332 7.152 19.594 1 96.62 90 GLU A O 1
ATOM 715 N N . LYS A 1 91 ? -3.215 6.266 20.578 1 97.88 91 LYS A N 1
ATOM 716 C CA . LYS A 1 91 ? -3.623 5.508 19.406 1 97.88 91 LYS A CA 1
ATOM 717 C C . LYS A 1 91 ? -5.043 5.875 18.969 1 97.88 91 LYS A C 1
ATOM 719 O O . LYS A 1 91 ? -5.941 5.973 19.812 1 97.88 91 LYS A O 1
ATOM 724 N N . VAL A 1 92 ? -5.223 6.145 17.672 1 98.31 92 VAL A N 1
ATOM 725 C CA . VAL A 1 92 ? -6.531 6.441 17.109 1 98.31 92 VAL A CA 1
ATOM 726 C C . VAL A 1 92 ? -6.855 5.438 16 1 98.31 92 VAL A C 1
ATOM 728 O O . VAL A 1 92 ? -6.023 5.172 15.133 1 98.31 92 VAL A O 1
ATOM 731 N N . ILE A 1 93 ? -8.055 4.883 16.031 1 98.5 93 ILE A N 1
ATOM 732 C CA . ILE A 1 93 ? -8.445 3.896 15.023 1 98.5 93 ILE A CA 1
ATOM 733 C C . ILE A 1 93 ? -9.703 4.367 14.297 1 98.5 93 ILE A C 1
ATOM 735 O O . ILE A 1 93 ? -10.68 4.766 14.93 1 98.5 93 ILE A O 1
ATOM 739 N N . PHE A 1 94 ? -9.648 4.371 12.992 1 98.44 94 PHE A N 1
ATOM 740 C CA . PHE A 1 94 ? -10.82 4.578 12.148 1 98.44 94 PHE A CA 1
ATOM 741 C C . PHE A 1 94 ? -11.344 3.252 11.609 1 98.44 94 PHE A C 1
ATOM 743 O O . PHE A 1 94 ? -10.609 2.523 10.938 1 98.44 94 PHE A O 1
ATOM 750 N N . LYS A 1 95 ? -12.594 2.945 11.922 1 97.31 95 LYS A N 1
ATOM 751 C CA . LYS A 1 95 ? -13.281 1.873 11.203 1 97.31 95 LYS A CA 1
ATOM 752 C C . LYS A 1 95 ? -13.773 2.352 9.844 1 97.31 95 LYS A C 1
ATOM 754 O O . LYS A 1 95 ? -14.852 2.932 9.734 1 97.31 95 LYS A O 1
ATOM 759 N N . ALA A 1 96 ? -13.023 2.043 8.844 1 97 96 ALA A N 1
ATOM 760 C CA . ALA A 1 96 ? -13.117 2.746 7.562 1 97 96 ALA A CA 1
ATOM 761 C C . ALA A 1 96 ? -14.164 2.094 6.66 1 97 96 ALA A C 1
ATOM 763 O O . ALA A 1 96 ? -14.492 2.627 5.594 1 97 96 ALA A O 1
ATOM 764 N N . GLY A 1 97 ? -14.781 0.975 6.977 1 94.5 97 GLY A N 1
ATOM 765 C CA . GLY A 1 97 ? -15.633 0.183 6.109 1 94.5 97 GLY A CA 1
ATOM 766 C C . GLY A 1 97 ? -16.812 0.965 5.559 1 94.5 97 GLY A C 1
ATOM 767 O O . GLY A 1 97 ? -17.266 0.707 4.441 1 94.5 97 GLY A O 1
ATOM 768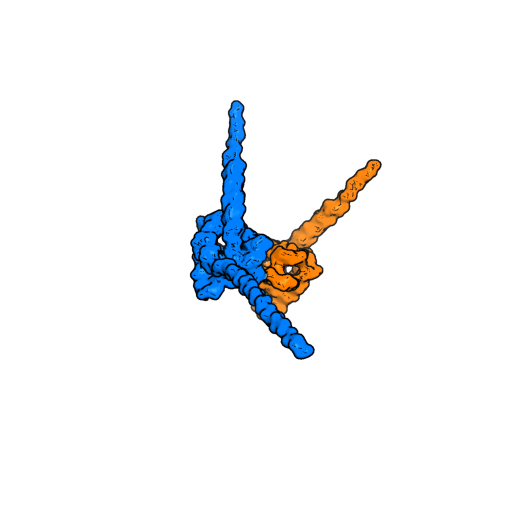 N N . ASN A 1 98 ? -17.344 1.9 6.27 1 94.56 98 ASN A N 1
ATOM 769 C CA . ASN A 1 98 ? -18.531 2.635 5.812 1 94.56 98 ASN A CA 1
ATOM 770 C C . ASN A 1 98 ? -18.234 4.129 5.695 1 94.56 98 ASN A C 1
ATOM 772 O O . ASN A 1 98 ? -19.172 4.945 5.707 1 94.56 98 ASN A O 1
ATOM 776 N N . LEU A 1 99 ? -17.078 4.422 5.551 1 97.12 99 LEU A N 1
ATOM 777 C CA . LEU A 1 99 ? -16.688 5.824 5.438 1 97.12 99 LEU A CA 1
ATOM 778 C C . LEU A 1 99 ? -16.188 6.145 4.027 1 97.12 99 LEU A C 1
ATOM 780 O O . LEU A 1 99 ? -15.523 5.324 3.402 1 97.12 99 LEU A O 1
ATOM 784 N N . THR A 1 100 ? -16.547 7.293 3.547 1 97.06 100 THR A N 1
ATOM 785 C CA . THR A 1 100 ? -16 7.793 2.291 1 97.06 100 THR A CA 1
ATOM 786 C C . THR A 1 100 ? -14.602 8.359 2.5 1 97.06 100 THR A C 1
ATOM 788 O O . THR A 1 100 ? -14.203 8.633 3.633 1 97.06 100 THR A O 1
ATOM 791 N N . THR A 1 101 ? -13.938 8.594 1.411 1 97.31 101 THR A N 1
ATOM 792 C CA . THR A 1 101 ? -12.625 9.234 1.451 1 97.31 101 THR A CA 1
ATOM 793 C C . THR A 1 101 ? -12.711 10.586 2.152 1 97.31 101 THR A C 1
ATOM 795 O O . THR A 1 101 ? -11.898 10.891 3.025 1 97.31 101 THR A O 1
ATOM 798 N N . LEU A 1 102 ? -13.75 11.336 1.782 1 97.94 102 LEU A N 1
ATOM 799 C CA . LEU A 1 102 ? -13.922 12.656 2.371 1 97.94 102 LEU A CA 1
ATOM 800 C C . LEU A 1 102 ? -14.156 12.555 3.875 1 97.94 102 LEU A C 1
ATOM 802 O O . LEU A 1 102 ? -13.562 13.312 4.652 1 97.94 102 LEU A O 1
ATOM 806 N N . GLU A 1 103 ? -14.914 11.625 4.27 1 98.38 103 GLU A N 1
ATOM 807 C CA . GLU A 1 103 ? -15.195 11.438 5.688 1 98.38 103 GLU A CA 1
ATOM 808 C C . GLU A 1 103 ? -13.945 11.023 6.453 1 98.38 103 GLU A C 1
ATOM 810 O O . GLU A 1 103 ? -13.727 11.461 7.582 1 98.38 103 GLU A O 1
ATOM 815 N N . LEU A 1 104 ? -13.141 10.227 5.855 1 98.62 104 LEU A N 1
ATOM 816 C CA . LEU A 1 104 ? -11.883 9.82 6.477 1 98.62 104 LEU A CA 1
ATOM 817 C C . LEU A 1 104 ? -10.961 11.016 6.676 1 98.62 104 LEU A C 1
ATOM 819 O O . LEU A 1 104 ? -10.375 11.188 7.746 1 98.62 104 LEU A O 1
ATOM 823 N N . LEU A 1 105 ? -10.898 11.82 5.664 1 98.62 105 LEU A N 1
ATOM 824 C CA . LEU A 1 105 ? -10.07 13.016 5.754 1 98.62 105 LEU A CA 1
ATOM 825 C C . LEU A 1 105 ? -10.617 13.984 6.789 1 98.62 105 LEU A C 1
ATOM 827 O O . LEU A 1 105 ? -9.852 14.594 7.539 1 98.62 105 LEU A O 1
ATOM 831 N N . GLN A 1 106 ? -11.906 14.07 6.836 1 98.69 106 GLN A N 1
ATOM 832 C CA . GLN A 1 106 ? -12.547 14.945 7.816 1 98.69 106 GLN A CA 1
ATOM 833 C C . GLN A 1 106 ? -12.297 14.445 9.234 1 98.69 106 GLN A C 1
ATOM 835 O O . GLN A 1 106 ? -12.023 15.242 10.141 1 98.69 106 GLN A O 1
ATOM 840 N N . LEU A 1 107 ? -12.445 13.188 9.43 1 98.5 107 LEU A N 1
ATOM 841 C CA . LEU A 1 107 ? -12.172 12.594 10.734 1 98.5 107 LEU A CA 1
ATOM 842 C C . LEU A 1 107 ? -10.727 12.859 11.164 1 98.5 107 LEU A C 1
ATOM 844 O O . LEU A 1 107 ? -10.469 13.219 12.312 1 98.5 107 LEU A O 1
ATOM 848 N N . TYR A 1 108 ? -9.852 12.688 10.25 1 98.75 108 TYR A N 1
ATOM 849 C CA . TYR A 1 108 ? -8.445 12.945 10.539 1 98.75 108 TYR A CA 1
ATOM 850 C C . TYR A 1 108 ? -8.234 14.383 11.016 1 98.75 108 TYR A C 1
ATOM 852 O O . TYR A 1 108 ? -7.613 14.617 12.055 1 98.75 108 TYR A O 1
ATOM 860 N N . ASN A 1 109 ? -8.75 15.273 10.281 1 98.5 109 ASN A N 1
ATOM 861 C CA . ASN A 1 109 ? -8.539 16.688 10.594 1 98.5 109 ASN A CA 1
ATOM 862 C C . ASN A 1 109 ? -9.273 17.094 11.867 1 98.5 109 ASN A C 1
ATOM 864 O O . ASN A 1 109 ? -8.828 18 12.586 1 98.5 109 ASN A O 1
ATOM 868 N N . LYS A 1 110 ? -10.344 16.438 12.156 1 98.06 110 LYS A N 1
ATOM 869 C CA . LYS A 1 110 ? -11.102 16.734 13.367 1 98.06 110 LYS A CA 1
ATOM 870 C C . LYS A 1 110 ? -10.367 16.234 14.609 1 98.06 110 LYS A C 1
ATOM 872 O O . LYS A 1 110 ? -10.336 16.922 15.641 1 98.06 110 LYS A O 1
ATOM 877 N N . HIS A 1 111 ? -9.695 15.07 14.5 1 97.69 111 HIS A N 1
ATOM 878 C CA . HIS A 1 111 ? -9.258 14.391 15.711 1 97.69 111 HIS A CA 1
ATOM 879 C C . HIS A 1 111 ? -7.738 14.367 15.812 1 97.69 111 HIS A C 1
ATOM 881 O O . HIS A 1 111 ? -7.184 14.164 16.891 1 97.69 111 HIS A O 1
ATOM 887 N N . ILE A 1 112 ? -7.07 14.562 14.695 1 98.19 112 ILE A N 1
ATOM 888 C CA . ILE A 1 112 ? -5.633 14.328 14.742 1 98.19 112 ILE A CA 1
ATOM 889 C C . ILE A 1 112 ? -4.883 15.617 14.422 1 98.19 112 ILE A C 1
ATOM 891 O O . ILE A 1 112 ? -3.988 16.031 15.164 1 98.19 112 ILE A O 1
ATOM 895 N N . THR A 1 113 ? -5.297 16.344 13.445 1 97.31 113 THR A N 1
ATOM 896 C CA . THR A 1 113 ? -4.609 17.547 13.008 1 97.31 113 THR A CA 1
ATOM 897 C C . THR A 1 113 ? -4.469 18.531 14.164 1 97.31 113 THR A C 1
ATOM 899 O O . THR A 1 113 ? -3.398 19.109 14.359 1 97.31 113 THR A O 1
ATOM 902 N N . PRO A 1 114 ? -5.52 18.703 15.031 1 95.75 114 PRO A N 1
ATOM 903 C CA . PRO A 1 114 ? -5.406 19.688 16.109 1 95.75 114 PRO A CA 1
ATOM 904 C C . PRO A 1 114 ? -4.348 19.312 17.141 1 95.75 114 PRO A C 1
ATOM 906 O O . PRO A 1 114 ? -3.967 20.156 17.969 1 95.75 114 PRO A O 1
ATOM 909 N N . LEU A 1 115 ? -3.869 18.125 17.094 1 94.5 115 LEU A N 1
ATOM 910 C CA . LEU A 1 115 ? -2.893 17.672 18.078 1 94.5 115 LEU A CA 1
ATOM 911 C C . LEU A 1 115 ? -1.475 18.016 17.641 1 94.5 115 LEU A C 1
ATOM 913 O O . LEU A 1 115 ? -0.509 17.719 18.344 1 94.5 115 LEU A O 1
ATOM 917 N N . ALA A 1 116 ? -1.312 18.672 16.516 1 91.12 116 ALA A N 1
ATOM 918 C CA . ALA A 1 116 ? 0.002 19.094 16.031 1 91.12 116 ALA A CA 1
ATOM 919 C C . ALA A 1 116 ? 0.599 20.156 16.938 1 91.12 116 ALA A C 1
ATOM 921 O O . ALA A 1 116 ? -0.107 21.062 17.391 1 91.12 116 ALA A O 1
ATOM 922 N N . PRO A 1 117 ? 1.84 19.953 17.344 1 82.38 117 PRO A N 1
ATOM 923 C CA . PRO A 1 117 ? 2.453 21 18.172 1 82.38 117 PRO A CA 1
ATOM 924 C C . PRO A 1 117 ? 2.527 22.344 17.453 1 82.38 117 PRO A C 1
ATOM 926 O O . PRO A 1 117 ? 2.627 22.391 16.219 1 82.38 117 PRO A O 1
ATOM 929 N N . PRO A 1 118 ? 2.186 23.391 18.141 1 73.81 118 PRO A N 1
ATOM 930 C CA . PRO A 1 118 ? 2.309 24.703 17.516 1 73.81 118 PRO A CA 1
ATOM 931 C C . PRO A 1 118 ? 3.688 24.953 16.906 1 73.81 118 PRO A C 1
ATOM 933 O O . PRO A 1 118 ? 4.676 24.375 17.375 1 73.81 118 PRO A O 1
ATOM 936 N N . PRO A 1 119 ? 3.635 25.344 15.578 1 60.78 119 PRO A N 1
ATOM 937 C CA . PRO A 1 119 ? 4.957 25.641 15.023 1 60.78 119 PRO A CA 1
ATOM 938 C C . PRO A 1 119 ? 5.906 26.266 16.031 1 60.78 119 PRO A C 1
ATOM 940 O O . PRO A 1 119 ? 5.477 27.078 16.875 1 60.78 119 PRO A O 1
ATOM 943 N N . GLU A 1 120 ? 6.684 25.5 16.625 1 52.19 120 GLU A N 1
ATOM 944 C CA . GLU A 1 120 ? 7.668 26.172 17.453 1 52.19 120 GLU A CA 1
ATOM 945 C C . GLU A 1 120 ? 7.973 27.578 16.938 1 52.19 120 GLU A C 1
ATOM 947 O O . GLU A 1 120 ? 8.312 27.734 15.758 1 52.19 120 GLU A O 1
ATOM 952 N N . GLU A 1 121 ? 7.297 28.594 17.25 1 46.75 121 GLU A N 1
ATOM 953 C CA . GLU A 1 121 ? 7.824 29.938 17.031 1 46.75 121 GLU A CA 1
ATOM 954 C C . GLU A 1 121 ? 9.352 29.922 17.016 1 46.75 121 GLU A C 1
ATOM 956 O O . GLU A 1 121 ? 9.992 29.453 17.953 1 46.75 121 GLU A O 1
ATOM 961 N N . ALA A 1 122 ? 9.984 29.578 15.875 1 44.28 122 ALA A N 1
ATOM 962 C CA . ALA A 1 122 ? 11.414 29.891 15.859 1 44.28 122 ALA A CA 1
ATOM 963 C C . ALA A 1 122 ? 11.734 31.031 16.812 1 44.28 122 ALA A C 1
ATOM 965 O O . ALA A 1 122 ? 11.289 32.156 16.625 1 44.28 122 ALA A O 1
ATOM 966 N N . SER A 1 123 ? 11.602 30.938 18.031 1 41.75 123 SER A N 1
ATOM 967 C CA . SER A 1 123 ? 12.242 31.938 18.891 1 41.75 123 SER A CA 1
ATOM 968 C C . SER A 1 123 ? 13.539 32.438 18.281 1 41.75 123 SER A C 1
ATOM 970 O O . SER A 1 123 ? 14.523 31.703 18.188 1 41.75 123 SER A O 1
ATOM 972 N N . ILE A 1 124 ? 13.484 32.969 17.203 1 41.31 124 ILE A N 1
ATOM 973 C CA . ILE A 1 124 ? 14.602 33.844 16.844 1 41.31 124 ILE A CA 1
ATOM 974 C C . ILE A 1 124 ? 15.102 34.594 18.062 1 41.31 124 ILE A C 1
ATOM 976 O O . ILE A 1 124 ? 14.43 35.5 18.562 1 41.31 124 ILE A O 1
ATOM 980 N N . ALA A 1 125 ? 15.484 33.875 19.125 1 40.72 125 ALA A N 1
ATOM 981 C CA . ALA A 1 125 ? 16.359 34.625 20.016 1 40.72 125 ALA A CA 1
ATOM 982 C C . ALA A 1 125 ? 17.297 35.531 19.25 1 40.72 125 ALA A C 1
ATOM 984 O O . ALA A 1 125 ? 18.188 35.062 18.531 1 40.72 125 ALA A O 1
ATOM 985 N N . ILE A 1 126 ? 16.781 36.5 18.609 1 39.34 126 ILE A N 1
ATOM 986 C CA . ILE A 1 126 ? 17.656 37.625 18.266 1 39.34 126 ILE A CA 1
ATOM 987 C C . ILE A 1 126 ? 18.641 37.875 19.391 1 39.34 126 ILE A C 1
ATOM 989 O O . ILE A 1 126 ? 18.234 38.281 20.5 1 39.34 126 ILE A O 1
ATOM 993 N N . VAL A 1 127 ? 19.578 36.938 19.656 1 38.69 127 VAL A N 1
ATOM 994 C CA . VAL A 1 127 ? 20.781 37.312 20.406 1 38.69 127 VAL A CA 1
ATOM 995 C C . VAL A 1 127 ? 21.234 38.688 20 1 38.69 127 VAL A C 1
ATOM 997 O O . VAL A 1 127 ? 21.641 38.938 18.859 1 38.69 127 VAL A O 1
ATOM 1000 N N . THR A 1 128 ? 20.453 39.719 20.312 1 36.06 128 THR A N 1
ATOM 1001 C CA . THR A 1 128 ? 20.953 41.094 20.312 1 36.06 128 THR A CA 1
ATOM 1002 C C . THR A 1 128 ? 22.328 41.156 20.953 1 36.06 128 THR A C 1
ATOM 1004 O O . THR A 1 128 ? 22.484 40.906 22.156 1 36.06 128 THR A O 1
ATOM 1007 N N . LYS A 1 129 ? 23.359 40.562 20.344 1 36.72 129 LYS A N 1
ATOM 1008 C CA . LYS A 1 129 ? 24.781 40.688 20.656 1 36.72 129 LYS A CA 1
ATOM 1009 C C . LYS A 1 129 ? 25.141 42.156 20.875 1 36.72 129 LYS A C 1
ATOM 1011 O O . LYS A 1 129 ? 25.328 42.906 19.922 1 36.72 129 LYS A O 1
ATOM 1016 N N . ALA A 1 130 ? 24.344 42.969 21.594 1 34.09 130 ALA A N 1
ATOM 1017 C CA . ALA A 1 130 ? 24.922 44.281 21.875 1 34.09 130 ALA A CA 1
ATOM 1018 C C . ALA A 1 130 ? 26.344 44.156 22.438 1 34.09 130 ALA A C 1
ATOM 1020 O O . ALA A 1 130 ? 26.531 43.625 23.547 1 34.09 130 ALA A O 1
ATOM 1021 N N . SER A 1 131 ? 27.312 43.531 21.656 1 33.75 131 SER A N 1
ATOM 1022 C CA . SER A 1 131 ? 28.703 43.562 22.078 1 33.75 131 SER A CA 1
ATOM 1023 C C . SER A 1 131 ? 29.125 45 22.438 1 33.75 131 SER A C 1
ATOM 1025 O O . SER A 1 131 ? 28.984 45.906 21.641 1 33.75 131 SER A O 1
ATOM 1027 N N . LYS A 1 132 ? 28.953 45.438 23.719 1 36.22 132 LYS A N 1
ATOM 1028 C CA . LYS A 1 132 ? 29.516 46.625 24.375 1 36.22 132 LYS A CA 1
ATOM 1029 C C . LYS A 1 132 ? 30.984 46.812 24 1 36.22 132 LYS A C 1
ATOM 1031 O O . LYS A 1 132 ? 31.812 45.969 24.344 1 36.22 132 LYS A O 1
ATOM 1036 N N . THR A 1 133 ? 31.375 47.281 22.781 1 34.81 133 THR A N 1
ATOM 1037 C CA . THR A 1 133 ? 32.719 47.719 22.406 1 34.81 133 THR A CA 1
ATOM 1038 C C . THR A 1 133 ? 33.281 48.719 23.406 1 34.81 133 THR A C 1
ATOM 1040 O O . THR A 1 133 ? 32.688 49.812 23.594 1 34.81 133 THR A O 1
ATOM 1043 N N . LYS A 1 134 ? 33.781 48.25 24.578 1 35.25 134 LYS A N 1
ATOM 1044 C CA . LYS A 1 134 ? 34.562 48.969 25.562 1 35.25 134 LYS A CA 1
ATOM 1045 C C . LYS A 1 134 ? 35.688 49.75 24.875 1 35.25 134 LYS A C 1
ATOM 1047 O O . LYS A 1 134 ? 36.531 49.188 24.188 1 35.25 134 LYS A O 1
ATOM 1052 N N . GLY A 1 135 ? 35.406 50.906 24.234 1 31.7 135 GLY A N 1
ATOM 1053 C CA . GLY A 1 135 ? 36.375 51.906 23.766 1 31.7 135 GLY A CA 1
ATOM 1054 C C . GLY A 1 135 ? 37.531 52.094 24.719 1 31.7 135 GLY A C 1
ATOM 1055 O O . GLY A 1 135 ? 37.344 52.156 25.938 1 31.7 135 GLY A O 1
ATOM 1056 N N . SER A 1 136 ? 38.719 51.594 24.391 1 37.16 136 SER A N 1
ATOM 1057 C CA . SER A 1 136 ? 40.094 51.719 24.906 1 37.16 136 SER A CA 1
ATOM 1058 C C . SER A 1 136 ? 40.406 53.125 25.312 1 37.16 136 SER A C 1
ATOM 1060 O O . SER A 1 136 ? 40.125 54.094 24.594 1 37.16 136 SER A O 1
ATOM 1062 N N . ARG A 1 137 ? 40.656 53.5 26.656 1 35.06 137 ARG A N 1
ATOM 1063 C CA . ARG A 1 137 ? 41.156 54.656 27.406 1 35.06 137 ARG A CA 1
ATOM 1064 C C . ARG A 1 137 ? 42.438 55.219 26.797 1 35.06 137 ARG A C 1
ATOM 1066 O O . ARG A 1 137 ? 43.344 54.438 26.5 1 35.06 137 ARG A O 1
ATOM 1073 N N . ARG A 1 138 ? 42.406 56.312 26.047 1 38.28 138 ARG A N 1
ATOM 1074 C CA . ARG A 1 138 ? 43.5 57.188 25.703 1 38.28 138 ARG A CA 1
ATOM 1075 C C . ARG A 1 138 ? 44.375 57.469 26.922 1 38.28 138 ARG A C 1
ATOM 1077 O O . ARG A 1 138 ? 43.938 58.125 27.859 1 38.28 138 ARG A O 1
ATOM 1084 N N . LYS A 1 139 ? 45.25 56.469 27.344 1 27.22 139 LYS A N 1
ATOM 1085 C CA . LYS A 1 139 ? 46.438 57.156 27.875 1 27.22 139 LYS A CA 1
ATOM 1086 C C . LYS A 1 139 ? 47.25 57.781 26.75 1 27.22 139 LYS A C 1
ATOM 1088 O O . LYS A 1 139 ? 47.469 57.156 25.703 1 27.22 139 LYS A O 1
ATOM 1093 N N . MET B 1 1 ? 6.48 14.016 -46.406 1 29.95 1 MET B N 1
ATOM 1094 C CA . MET B 1 1 ? 5.457 13.266 -45.688 1 29.95 1 MET B CA 1
ATOM 1095 C C . MET B 1 1 ? 6.047 12.586 -44.469 1 29.95 1 MET B C 1
ATOM 1097 O O . MET B 1 1 ? 6.895 11.703 -44.594 1 29.95 1 MET B O 1
ATOM 1101 N N . SER B 1 2 ? 6.344 13.328 -43.375 1 38.31 2 SER B N 1
ATOM 1102 C CA . SER B 1 2 ? 6.992 12.891 -42.125 1 38.31 2 SER B CA 1
ATOM 1103 C 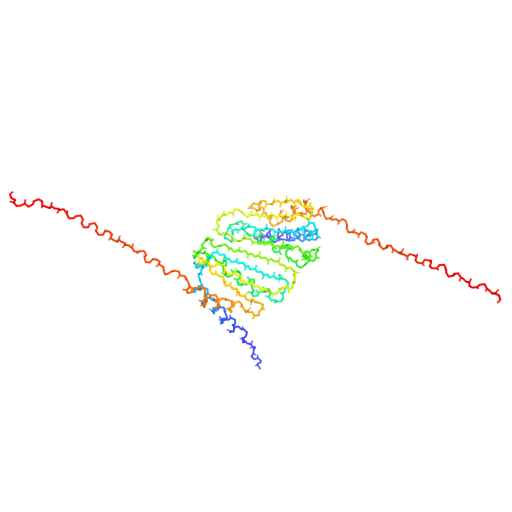C . SER B 1 2 ? 6.211 11.766 -41.469 1 38.31 2 SER B C 1
ATOM 1105 O O . SER B 1 2 ? 4.996 11.875 -41.281 1 38.31 2 SER B O 1
ATOM 1107 N N . VAL B 1 3 ? 6.484 10.539 -41.781 1 46 3 VAL B N 1
ATOM 1108 C CA . VAL B 1 3 ? 5.863 9.375 -41.156 1 46 3 VAL B CA 1
ATOM 1109 C C . VAL B 1 3 ? 5.918 9.523 -39.625 1 46 3 VAL B C 1
ATOM 1111 O O . VAL B 1 3 ? 6.965 9.852 -39.062 1 46 3 VAL B O 1
ATOM 1114 N N . PRO B 1 4 ? 4.855 9.82 -38.969 1 46.19 4 PRO B N 1
ATOM 1115 C CA . PRO B 1 4 ? 4.844 9.875 -37.5 1 46.19 4 PRO B CA 1
ATOM 1116 C C . PRO B 1 4 ? 5.535 8.672 -36.875 1 46.19 4 PRO B C 1
ATOM 1118 O O . PRO B 1 4 ? 5.555 7.582 -37.438 1 46.19 4 PRO B O 1
ATOM 1121 N N . PHE B 1 5 ? 6.676 8.766 -36.25 1 43.56 5 PHE B N 1
ATOM 1122 C CA . PHE B 1 5 ? 7.398 7.781 -35.438 1 43.56 5 PHE B CA 1
ATOM 1123 C C . PHE B 1 5 ? 6.434 6.922 -34.656 1 43.56 5 PHE B C 1
ATOM 1125 O O . PHE B 1 5 ? 5.812 7.402 -33.688 1 43.56 5 PHE B O 1
ATOM 1132 N N . SER B 1 6 ? 5.539 6.09 -35.125 1 43.25 6 SER B N 1
ATOM 1133 C CA . SER B 1 6 ? 4.629 5.078 -34.594 1 43.25 6 SER B CA 1
ATOM 1134 C C . SER B 1 6 ? 5.355 4.098 -33.688 1 43.25 6 SER B C 1
ATOM 1136 O O . SER B 1 6 ? 4.816 3.049 -33.344 1 43.25 6 SER B O 1
ATOM 1138 N N . GLY B 1 7 ? 6.613 4.156 -33.5 1 44.97 7 GLY B N 1
ATOM 1139 C CA . GLY B 1 7 ? 7.379 3.164 -32.75 1 44.97 7 GLY B CA 1
ATOM 1140 C C . GLY B 1 7 ? 6.934 3.021 -31.312 1 44.97 7 GLY B C 1
ATOM 1141 O O . GLY B 1 7 ? 7.383 2.117 -30.609 1 44.97 7 GLY B O 1
ATOM 1142 N N . THR B 1 8 ? 6.406 3.998 -30.719 1 51.44 8 THR B N 1
ATOM 1143 C CA . THR B 1 8 ? 6.059 3.926 -29.297 1 51.44 8 THR B CA 1
ATOM 1144 C C . THR B 1 8 ? 4.891 2.967 -29.078 1 51.44 8 THR B C 1
ATOM 1146 O O . THR B 1 8 ? 4.828 2.285 -28.047 1 51.44 8 THR B O 1
ATOM 1149 N N . ILE B 1 9 ? 3.98 2.844 -30.078 1 51.5 9 ILE B N 1
ATOM 1150 C CA . ILE B 1 9 ? 2.795 2.006 -29.938 1 51.5 9 ILE B CA 1
ATOM 1151 C C . ILE B 1 9 ? 3.199 0.533 -29.953 1 51.5 9 ILE B C 1
ATOM 1153 O O . ILE B 1 9 ? 2.711 -0.257 -29.141 1 51.5 9 ILE B O 1
ATOM 1157 N N . GLY B 1 10 ? 4.105 0.219 -30.875 1 50.84 10 GLY B N 1
ATOM 1158 C CA . GLY B 1 10 ? 4.465 -1.185 -30.984 1 50.84 10 GLY B CA 1
ATOM 1159 C C . GLY B 1 10 ? 5.148 -1.724 -29.734 1 50.84 10 GLY B C 1
ATOM 1160 O O . GLY B 1 10 ? 4.914 -2.869 -29.344 1 50.84 10 GLY B O 1
ATOM 1161 N N . ARG B 1 11 ? 5.992 -0.902 -29.203 1 56.06 11 ARG B N 1
ATOM 1162 C CA . ARG B 1 11 ? 6.727 -1.312 -28.016 1 56.06 11 ARG B CA 1
ATOM 1163 C C . ARG B 1 11 ? 5.793 -1.452 -26.812 1 56.06 11 ARG B C 1
ATOM 1165 O O . ARG B 1 11 ? 5.957 -2.363 -26 1 56.06 11 ARG B O 1
ATOM 1172 N N . SER B 1 12 ? 4.746 -0.704 -26.953 1 69.06 12 SER B N 1
ATOM 1173 C CA . SER B 1 12 ? 3.801 -0.715 -25.844 1 69.06 12 SER B CA 1
ATOM 1174 C C . SER B 1 12 ? 2.969 -1.994 -25.828 1 69.06 12 SER B C 1
ATOM 1176 O O . SER B 1 12 ? 2.773 -2.609 -24.781 1 69.06 12 SER B O 1
ATOM 1178 N N . ARG B 1 13 ? 2.719 -2.453 -27.031 1 76.56 13 ARG B N 1
ATOM 1179 C CA . ARG B 1 13 ? 1.946 -3.686 -27.125 1 76.56 13 ARG B CA 1
ATOM 1180 C C . ARG B 1 13 ? 2.779 -4.891 -26.703 1 76.56 13 ARG B C 1
ATOM 1182 O O . ARG B 1 13 ? 2.281 -5.781 -26.016 1 76.56 13 ARG B O 1
ATOM 1189 N N . GLY B 1 14 ? 3.967 -4.719 -27.047 1 90.69 14 GLY B N 1
ATOM 1190 C CA . GLY B 1 14 ? 4.844 -5.824 -26.688 1 90.69 14 GLY B CA 1
ATOM 1191 C C . GLY B 1 14 ? 5.043 -5.969 -25.188 1 90.69 14 GLY B C 1
ATOM 1192 O O . GLY B 1 14 ? 5 -7.082 -24.656 1 90.69 14 GLY B O 1
ATOM 1193 N N . ILE B 1 15 ? 5.207 -4.852 -24.562 1 91.5 15 ILE B N 1
ATOM 1194 C CA . ILE B 1 15 ? 5.434 -4.879 -23.125 1 91.5 15 ILE B CA 1
ATOM 1195 C C . ILE B 1 15 ? 4.172 -5.363 -22.406 1 91.5 15 ILE B C 1
ATOM 1197 O O . ILE B 1 15 ? 4.242 -6.188 -21.484 1 91.5 15 ILE B O 1
ATOM 1201 N N . VAL B 1 16 ? 3.068 -4.902 -22.828 1 91.94 16 VAL B N 1
ATOM 1202 C CA . VAL B 1 16 ? 1.794 -5.305 -22.25 1 91.94 16 VAL B CA 1
ATOM 1203 C C . VAL B 1 16 ? 1.595 -6.809 -22.422 1 91.94 16 VAL B C 1
ATOM 1205 O O . VAL B 1 16 ? 1.197 -7.508 -21.484 1 91.94 16 VAL B O 1
ATOM 1208 N N . ASP B 1 17 ? 1.918 -7.273 -23.547 1 95.44 17 ASP B N 1
ATOM 1209 C CA . ASP B 1 17 ? 1.798 -8.703 -23.828 1 95.44 17 ASP B CA 1
ATOM 1210 C C . ASP B 1 17 ? 2.736 -9.516 -22.938 1 95.44 17 ASP B C 1
ATOM 1212 O O . ASP B 1 17 ? 2.357 -10.578 -22.438 1 95.44 17 ASP B O 1
ATOM 1216 N N . ALA B 1 18 ? 3.9 -9.039 -22.844 1 97 18 ALA B N 1
ATOM 1217 C CA . ALA B 1 18 ? 4.891 -9.727 -22.016 1 97 18 ALA B CA 1
ATOM 1218 C C . ALA B 1 18 ? 4.445 -9.789 -20.562 1 97 18 ALA B C 1
ATOM 1220 O O . ALA B 1 18 ? 4.594 -10.82 -19.906 1 97 18 ALA B O 1
ATOM 1221 N N . ILE B 1 19 ? 3.928 -8.75 -20.047 1 97.38 19 ILE B N 1
ATOM 1222 C CA . ILE B 1 19 ? 3.426 -8.703 -18.688 1 97.38 19 ILE B CA 1
ATOM 1223 C C . ILE B 1 19 ? 2.27 -9.688 -18.516 1 97.38 19 ILE B C 1
ATOM 1225 O O . ILE B 1 19 ? 2.229 -10.461 -17.562 1 97.38 19 ILE B O 1
ATOM 1229 N N . HIS B 1 20 ? 1.375 -9.68 -19.484 1 96.81 20 HIS B N 1
ATOM 1230 C CA . HIS B 1 20 ? 0.245 -10.602 -19.438 1 96.81 20 HIS B CA 1
ATOM 1231 C C . HIS B 1 20 ? 0.717 -12.055 -19.406 1 96.81 20 HIS B C 1
ATOM 1233 O O . HIS B 1 20 ? 0.157 -12.875 -18.672 1 96.81 20 HIS B O 1
ATOM 1239 N N . LYS B 1 21 ? 1.685 -12.336 -20.219 1 97.56 21 LYS B N 1
ATOM 1240 C CA . LYS B 1 21 ? 2.25 -13.688 -20.234 1 97.56 21 LYS B CA 1
ATOM 1241 C C . LYS B 1 21 ? 2.809 -14.055 -18.859 1 97.56 21 LYS B C 1
ATOM 1243 O O . LYS B 1 21 ? 2.598 -15.172 -18.375 1 97.56 21 LYS B O 1
ATOM 1248 N N . GLN B 1 22 ? 3.514 -13.109 -18.219 1 98.25 22 GLN B N 1
ATOM 1249 C CA . GLN B 1 22 ? 4.062 -13.359 -16.891 1 98.25 22 GLN B CA 1
ATOM 1250 C C . GLN B 1 22 ? 2.951 -13.562 -15.859 1 98.25 22 GLN B C 1
ATOM 1252 O O . GLN B 1 22 ? 3.057 -14.43 -14.984 1 98.25 22 GLN B O 1
ATOM 1257 N N . LEU B 1 23 ? 1.922 -12.781 -16 1 98 23 LEU B N 1
ATOM 1258 C CA . LEU B 1 23 ? 0.829 -12.852 -15.031 1 98 23 LEU B CA 1
ATOM 1259 C C . LEU B 1 23 ? 0.086 -14.18 -15.148 1 98 23 LEU B C 1
ATOM 1261 O O . LEU B 1 23 ? -0.432 -14.695 -14.156 1 98 23 LEU B O 1
ATOM 1265 N N . ARG B 1 24 ? 0.062 -14.781 -16.281 1 97.06 24 ARG B N 1
ATOM 1266 C CA . ARG B 1 24 ? -0.582 -16.078 -16.484 1 97.06 24 ARG B CA 1
ATOM 1267 C C . ARG B 1 24 ? 0.181 -17.188 -15.766 1 97.06 24 ARG B C 1
ATOM 1269 O O . ARG B 1 24 ? -0.414 -18.172 -15.328 1 97.06 24 ARG B O 1
ATOM 1276 N N . LEU B 1 25 ? 1.445 -17.016 -15.695 1 96.69 25 LEU B N 1
ATOM 1277 C CA . LEU B 1 25 ? 2.311 -18.016 -15.078 1 96.69 25 LEU B CA 1
ATOM 1278 C C . LEU B 1 25 ? 2.387 -17.812 -13.57 1 96.69 25 LEU B C 1
ATOM 1280 O O . LEU B 1 25 ? 2.633 -18.766 -12.82 1 96.69 25 LEU B O 1
ATOM 1284 N N . LEU B 1 26 ? 2.145 -16.656 -13.117 1 97.62 26 LEU B N 1
ATOM 1285 C CA . LEU B 1 26 ? 2.426 -16.234 -11.75 1 97.62 26 LEU B CA 1
ATOM 1286 C C . LEU B 1 26 ? 1.412 -16.828 -10.781 1 97.62 26 LEU B C 1
ATOM 1288 O O . LEU B 1 26 ? 0.208 -16.828 -11.047 1 97.62 26 LEU B O 1
ATOM 1292 N N . ASN B 1 27 ? 1.868 -17.438 -9.695 1 97.06 27 ASN B N 1
ATOM 1293 C CA . ASN B 1 27 ? 0.988 -17.828 -8.602 1 97.06 27 ASN B CA 1
ATOM 1294 C C . ASN B 1 27 ? 1.64 -17.594 -7.242 1 97.06 27 ASN B C 1
ATOM 1296 O O . ASN B 1 27 ? 2.867 -17.562 -7.137 1 97.06 27 ASN B O 1
ATOM 1300 N N . LEU B 1 28 ? 0.891 -17.469 -6.258 1 97.56 28 LEU B N 1
ATOM 1301 C CA . LEU B 1 28 ? 1.379 -17.125 -4.926 1 97.56 28 LEU B C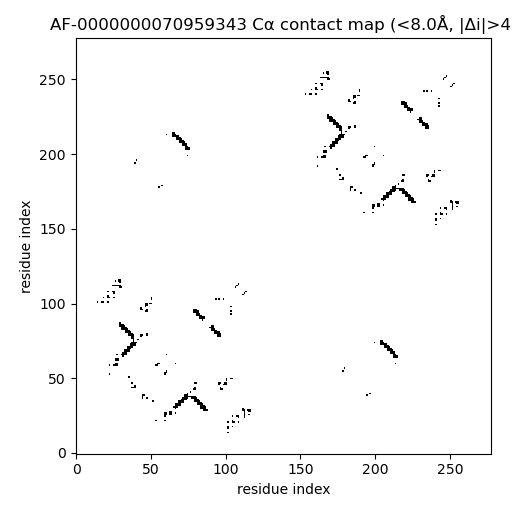A 1
ATOM 1302 C C . LEU B 1 28 ? 1.416 -18.359 -4.023 1 97.56 28 LEU B C 1
ATOM 1304 O O . LEU B 1 28 ? 1.667 -18.25 -2.822 1 97.56 28 LEU B O 1
ATOM 1308 N N . LYS B 1 29 ? 1.213 -19.562 -4.555 1 97.25 29 LYS B N 1
ATOM 1309 C CA . LYS B 1 29 ? 1.08 -20.781 -3.775 1 97.25 29 LYS B CA 1
ATOM 1310 C C . LYS B 1 29 ? 2.291 -21 -2.869 1 97.25 29 LYS B C 1
ATOM 1312 O O . LYS B 1 29 ? 2.143 -21.359 -1.7 1 97.25 29 LYS B O 1
ATOM 1317 N N . PRO B 1 30 ? 3.467 -20.719 -3.377 1 97.81 30 PRO B N 1
ATOM 1318 C CA . PRO B 1 30 ? 4.617 -21 -2.518 1 97.81 30 PRO B CA 1
ATOM 1319 C C . PRO B 1 30 ? 4.859 -19.906 -1.475 1 97.81 30 PRO B C 1
ATOM 1321 O O . PRO B 1 30 ? 5.773 -20.031 -0.654 1 97.81 30 PRO B O 1
ATOM 1324 N N . VAL B 1 31 ? 4.094 -18.875 -1.491 1 98.12 31 VAL B N 1
ATOM 1325 C CA . VAL B 1 31 ? 4.441 -17.688 -0.73 1 98.12 31 VAL B CA 1
ATOM 1326 C C . VAL B 1 31 ? 3.502 -17.531 0.464 1 98.12 31 VAL B C 1
ATOM 1328 O O . VAL B 1 31 ? 2.285 -17.672 0.323 1 98.12 31 VAL B O 1
ATOM 1331 N N . GLY B 1 32 ? 4.055 -17.281 1.654 1 97.06 32 GLY B N 1
ATOM 1332 C CA . GLY B 1 32 ? 3.25 -17 2.828 1 97.06 32 GLY B CA 1
ATOM 1333 C C . GLY B 1 32 ? 3.012 -15.508 3.035 1 97.06 32 GLY B C 1
ATOM 1334 O O . GLY B 1 32 ? 1.905 -15.102 3.387 1 97.06 32 GLY B O 1
ATOM 1335 N N . ARG B 1 33 ? 4.086 -14.789 2.773 1 97.88 33 ARG B N 1
ATOM 1336 C CA . ARG B 1 33 ? 4.02 -13.352 3.01 1 97.88 33 ARG B CA 1
ATOM 1337 C C . ARG B 1 33 ? 4.895 -12.594 2.018 1 97.88 33 ARG B C 1
ATOM 1339 O O . ARG B 1 33 ? 6.012 -13.016 1.714 1 97.88 33 ARG B O 1
ATOM 1346 N N . ILE B 1 34 ? 4.398 -11.422 1.628 1 98.56 34 ILE B N 1
ATOM 1347 C CA . ILE B 1 34 ? 5.16 -10.5 0.788 1 98.56 34 ILE B CA 1
ATOM 1348 C C . ILE B 1 34 ? 5.297 -9.156 1.494 1 98.56 34 ILE B C 1
ATOM 1350 O O . ILE B 1 34 ? 4.305 -8.586 1.956 1 98.56 34 ILE B O 1
ATOM 1354 N N . ALA B 1 35 ? 6.477 -8.719 1.647 1 98.06 35 ALA B N 1
ATOM 1355 C CA . ALA B 1 35 ? 6.746 -7.387 2.193 1 98.06 35 ALA B CA 1
ATOM 1356 C C . ALA B 1 35 ? 7.391 -6.484 1.146 1 98.06 35 ALA B C 1
ATOM 1358 O O . ALA B 1 35 ? 8.43 -6.828 0.578 1 98.06 35 ALA B O 1
ATOM 1359 N N . ILE B 1 36 ? 6.789 -5.328 0.903 1 97.44 36 ILE B N 1
ATOM 1360 C CA . ILE B 1 36 ? 7.281 -4.391 -0.102 1 97.44 36 ILE B CA 1
ATOM 1361 C C . ILE B 1 36 ? 7.605 -3.051 0.557 1 97.44 36 ILE B C 1
ATOM 1363 O O . ILE B 1 36 ? 6.805 -2.521 1.327 1 97.44 36 ILE B O 1
ATOM 1367 N N . LYS B 1 37 ? 8.781 -2.604 0.285 1 95.88 37 LYS B N 1
ATOM 1368 C CA . LYS B 1 37 ? 9.234 -1.314 0.805 1 95.88 37 LYS B CA 1
ATOM 1369 C C . LYS B 1 37 ? 9.633 -0.374 -0.328 1 95.88 37 LYS B C 1
ATOM 1371 O O . LYS B 1 37 ? 10.328 -0.779 -1.259 1 95.88 37 LYS B O 1
ATOM 1376 N N . PHE B 1 38 ? 9.156 0.958 -0.224 1 93.88 38 PHE B N 1
ATOM 1377 C CA . PHE B 1 38 ? 9.594 1.919 -1.229 1 93.88 38 PHE B CA 1
ATOM 1378 C C . PHE B 1 38 ? 9.297 3.344 -0.78 1 93.88 38 PHE B C 1
ATOM 1380 O O . PHE B 1 38 ? 8.539 3.557 0.169 1 93.88 38 PHE B O 1
ATOM 1387 N N . ASP B 1 39 ? 9.984 4.23 -1.395 1 90.38 39 ASP B N 1
ATOM 1388 C CA . ASP B 1 39 ? 9.703 5.66 -1.286 1 90.38 39 ASP B CA 1
ATOM 1389 C C . ASP B 1 39 ? 8.711 6.109 -2.361 1 90.38 39 ASP B C 1
ATOM 1391 O O . ASP B 1 39 ? 9.008 6.027 -3.555 1 90.38 39 ASP B O 1
ATOM 1395 N N . PRO B 1 40 ? 7.555 6.605 -1.926 1 85.5 40 PRO B N 1
ATOM 1396 C CA . PRO B 1 40 ? 6.5 6.906 -2.898 1 85.5 40 PRO B CA 1
ATOM 1397 C C . PRO B 1 40 ? 6.887 8.031 -3.855 1 85.5 40 PRO B C 1
ATOM 1399 O O . PRO B 1 40 ? 6.281 8.172 -4.922 1 85.5 40 PRO B O 1
ATOM 1402 N N . PHE B 1 41 ? 7.887 8.75 -3.498 1 83.38 41 PHE B N 1
ATOM 1403 C CA . PHE B 1 41 ? 8.289 9.875 -4.336 1 83.38 41 PHE B CA 1
ATOM 1404 C C . PHE B 1 41 ? 9.594 9.578 -5.059 1 83.38 41 PHE B C 1
ATOM 1406 O O . PHE B 1 41 ? 10.117 10.422 -5.785 1 83.38 41 PHE B O 1
ATOM 1413 N N . GLY B 1 42 ? 10.023 8.492 -4.723 1 86.38 42 GLY B N 1
ATOM 1414 C CA . GLY B 1 42 ? 11.258 8.109 -5.391 1 86.38 42 GLY B CA 1
ATOM 1415 C C . GLY B 1 42 ? 11.078 7.809 -6.863 1 86.38 42 GLY B C 1
ATOM 1416 O O . GLY B 1 42 ? 10 7.387 -7.289 1 86.38 42 GLY B O 1
ATOM 1417 N N . SER B 1 43 ? 12.109 8.086 -7.672 1 86.44 43 SER B N 1
ATOM 1418 C CA . SER B 1 43 ? 12.047 7.879 -9.117 1 86.44 43 SER B CA 1
ATOM 1419 C C . SER B 1 43 ? 11.906 6.398 -9.461 1 86.44 43 SER B C 1
ATOM 1421 O O . SER B 1 43 ? 11.453 6.051 -10.555 1 86.44 43 SER B O 1
ATOM 1423 N N . LYS B 1 44 ? 12.18 5.629 -8.555 1 87.31 44 LYS B N 1
ATOM 1424 C CA . LYS B 1 44 ? 12.211 4.191 -8.812 1 87.31 44 LYS B CA 1
ATOM 1425 C C . LYS B 1 44 ? 10.977 3.504 -8.242 1 87.31 44 LYS B C 1
ATOM 1427 O O . LYS B 1 44 ? 10.844 2.281 -8.328 1 87.31 44 LYS B O 1
ATOM 1432 N N . ALA B 1 45 ? 10.102 4.23 -7.703 1 89.88 45 ALA B N 1
ATOM 1433 C CA . ALA B 1 45 ? 8.969 3.682 -6.965 1 89.88 45 ALA B CA 1
ATOM 1434 C C . ALA B 1 45 ? 7.895 3.16 -7.918 1 89.88 45 ALA B C 1
ATOM 1436 O O . ALA B 1 45 ? 7.172 2.213 -7.594 1 89.88 45 ALA B O 1
ATOM 1437 N N . SER B 1 46 ? 7.859 3.688 -9.141 1 91.12 46 SER B N 1
ATOM 1438 C CA . SER B 1 46 ? 6.766 3.379 -10.055 1 91.12 46 SER B CA 1
ATOM 1439 C C . SER B 1 46 ? 6.754 1.899 -10.422 1 91.12 46 SER B C 1
ATOM 1441 O O . SER B 1 46 ? 5.699 1.261 -10.414 1 91.12 46 SER B O 1
ATOM 1443 N N . GLU B 1 47 ? 7.91 1.367 -10.703 1 95.06 47 GLU B N 1
ATOM 1444 C CA . GLU B 1 47 ? 7.992 -0.03 -11.109 1 95.06 47 GLU B CA 1
ATOM 1445 C C . GLU B 1 47 ? 7.578 -0.966 -9.984 1 95.06 47 GLU B C 1
ATOM 1447 O O . GLU B 1 47 ? 6.863 -1.944 -10.211 1 95.06 47 GLU B O 1
ATOM 1452 N N . THR B 1 48 ? 7.953 -0.679 -8.789 1 95.69 48 THR B N 1
ATOM 1453 C CA . THR B 1 48 ? 7.625 -1.485 -7.617 1 95.69 48 THR B CA 1
ATOM 1454 C C . THR B 1 48 ? 6.141 -1.375 -7.281 1 95.69 48 THR B C 1
ATOM 1456 O O . THR B 1 48 ? 5.496 -2.371 -6.945 1 95.69 48 THR B O 1
ATOM 1459 N N . ARG B 1 49 ? 5.582 -0.232 -7.41 1 91.94 49 ARG B N 1
ATOM 1460 C CA . ARG B 1 49 ? 4.152 -0.035 -7.207 1 91.94 49 ARG B CA 1
ATOM 1461 C C . ARG B 1 49 ? 3.338 -0.833 -8.219 1 91.94 49 ARG B C 1
ATOM 1463 O O . ARG B 1 49 ? 2.32 -1.436 -7.871 1 91.94 49 ARG B O 1
ATOM 1470 N N . ASN B 1 50 ? 3.785 -0.739 -9.5 1 94 50 ASN B N 1
ATOM 1471 C CA . ASN B 1 50 ? 3.115 -1.529 -10.531 1 94 50 ASN B CA 1
ATOM 1472 C C . ASN B 1 50 ? 3.182 -3.021 -10.219 1 94 50 ASN B C 1
ATOM 1474 O O . ASN B 1 50 ? 2.195 -3.74 -10.391 1 94 50 ASN B O 1
ATOM 1478 N N . PHE B 1 51 ? 4.312 -3.457 -9.797 1 97.25 51 PHE B N 1
ATOM 1479 C CA . PHE B 1 51 ? 4.449 -4.852 -9.383 1 97.25 51 PHE B CA 1
ATOM 1480 C C . PHE B 1 51 ? 3.439 -5.199 -8.297 1 97.25 51 PHE B C 1
ATOM 1482 O O . PHE B 1 51 ? 2.746 -6.215 -8.391 1 97.25 51 PHE B O 1
ATOM 1489 N N . LEU B 1 52 ? 3.357 -4.348 -7.281 1 94.88 52 LEU B N 1
ATOM 1490 C CA . LEU B 1 52 ? 2.395 -4.523 -6.199 1 94.88 52 LEU B CA 1
ATOM 1491 C C . LEU B 1 52 ? 0.974 -4.621 -6.746 1 94.88 52 LEU B C 1
ATOM 1493 O O . LEU B 1 52 ? 0.198 -5.48 -6.32 1 94.88 52 LEU B O 1
ATOM 1497 N N . PHE B 1 53 ? 0.657 -3.807 -7.699 1 90.62 53 PHE B N 1
ATOM 1498 C CA . PHE B 1 53 ? -0.662 -3.824 -8.32 1 90.62 53 PHE B CA 1
ATOM 1499 C C . PHE B 1 53 ? -0.932 -5.172 -8.977 1 90.62 53 PHE B C 1
ATOM 1501 O O . PHE B 1 53 ? -1.988 -5.77 -8.766 1 90.62 53 PHE B O 1
ATOM 1508 N N . HIS B 1 54 ? -0.02 -5.676 -9.68 1 95.5 54 HIS B N 1
ATOM 1509 C CA . HIS B 1 54 ? -0.221 -6.906 -10.43 1 95.5 54 HIS B CA 1
ATOM 1510 C C . HIS B 1 54 ? -0.373 -8.102 -9.508 1 95.5 54 HIS B C 1
ATOM 1512 O O . HIS B 1 54 ? -1.224 -8.969 -9.734 1 95.5 54 HIS B O 1
ATOM 1518 N N . ILE B 1 55 ? 0.385 -8.148 -8.438 1 96.62 55 ILE B N 1
ATOM 1519 C CA . ILE B 1 55 ? 0.352 -9.344 -7.598 1 96.62 55 ILE B CA 1
ATOM 1520 C C . ILE B 1 55 ? -0.889 -9.312 -6.707 1 96.62 55 ILE B C 1
ATOM 1522 O O . ILE B 1 55 ? -1.226 -10.312 -6.07 1 96.62 55 ILE B O 1
ATOM 1526 N N . THR B 1 56 ? -1.499 -8.203 -6.637 1 93.19 56 THR B N 1
ATOM 1527 C CA . THR B 1 56 ? -2.699 -8.086 -5.82 1 93.19 56 THR B CA 1
ATOM 1528 C C . THR B 1 56 ? -3.955 -8.227 -6.676 1 93.19 56 THR B C 1
ATOM 1530 O O . THR B 1 56 ? -5.074 -8.125 -6.168 1 93.19 56 THR B O 1
ATOM 1533 N N . LEU B 1 57 ? -3.818 -8.391 -7.961 1 91.69 57 LEU B N 1
ATOM 1534 C CA . LEU B 1 57 ? -4.965 -8.602 -8.836 1 91.69 57 LEU B CA 1
ATOM 1535 C C . LEU B 1 57 ? -5.75 -9.844 -8.414 1 91.69 57 LEU B C 1
ATOM 1537 O O . LEU B 1 57 ? -5.168 -10.805 -7.914 1 91.69 57 LEU B O 1
ATOM 1541 N N . PRO B 1 58 ? -7.078 -9.867 -8.625 1 90.56 58 PRO B N 1
ATOM 1542 C CA . PRO B 1 58 ? -7.934 -10.961 -8.164 1 90.56 58 PRO B CA 1
ATOM 1543 C C . PRO B 1 58 ? -7.461 -12.328 -8.664 1 90.56 58 PRO B C 1
ATOM 1545 O O . PRO B 1 58 ? -7.379 -13.281 -7.879 1 90.56 58 PRO B O 1
ATOM 1548 N N . LYS B 1 59 ? -7.094 -12.406 -9.914 1 94.12 59 LYS B N 1
ATOM 1549 C CA . LYS B 1 59 ? -6.691 -13.688 -10.484 1 94.12 59 LYS B CA 1
ATOM 1550 C C . LYS B 1 59 ? -5.441 -14.234 -9.805 1 94.12 59 LYS B C 1
ATOM 1552 O O . LYS B 1 59 ? -5.332 -15.438 -9.562 1 94.12 59 LYS B O 1
ATOM 1557 N N . VAL B 1 60 ? -4.531 -13.422 -9.477 1 95.75 60 VAL B N 1
ATOM 1558 C CA . VAL B 1 60 ? -3.293 -13.828 -8.82 1 95.75 60 VAL B CA 1
ATOM 1559 C C . VAL B 1 60 ? -3.57 -14.164 -7.355 1 95.75 60 VAL B C 1
ATOM 1561 O O . VAL B 1 60 ? -3.146 -15.211 -6.859 1 95.75 60 VAL B O 1
ATOM 1564 N N . ARG B 1 61 ? -4.328 -13.32 -6.672 1 93.25 61 ARG B N 1
ATOM 1565 C CA . ARG B 1 61 ? -4.656 -13.484 -5.262 1 93.25 61 ARG B CA 1
ATOM 1566 C C . ARG B 1 61 ? -5.422 -14.781 -5.023 1 93.25 61 ARG B C 1
ATOM 1568 O O . ARG B 1 61 ? -5.285 -15.406 -3.971 1 93.25 61 ARG B O 1
ATOM 1575 N N . GLU B 1 62 ? -6.211 -15.172 -5.984 1 93.12 62 GLU B N 1
ATOM 1576 C CA . GLU B 1 62 ? -7.02 -16.375 -5.859 1 93.12 62 GLU B CA 1
ATOM 1577 C C . GLU B 1 62 ? -6.141 -17.625 -5.754 1 93.12 62 GLU B C 1
ATOM 1579 O O . GLU B 1 62 ? -6.57 -18.641 -5.219 1 93.12 62 GLU B O 1
ATOM 1584 N N . THR B 1 63 ? -4.977 -17.594 -6.293 1 94.88 63 THR B N 1
ATOM 1585 C CA . THR B 1 63 ? -4.086 -18.734 -6.227 1 94.88 63 THR B CA 1
ATOM 1586 C C . THR B 1 63 ? -3.66 -19.016 -4.785 1 94.88 63 THR B C 1
ATOM 1588 O O . THR B 1 63 ? -3.227 -20.125 -4.461 1 94.88 63 THR B O 1
ATOM 1591 N N . ASN B 1 64 ? -3.674 -18.016 -3.928 1 94.25 64 ASN B N 1
ATOM 1592 C CA . ASN B 1 64 ? -3.373 -18.125 -2.504 1 94.25 64 ASN B CA 1
ATOM 1593 C C . ASN B 1 64 ? -4.023 -17 -1.703 1 94.25 64 ASN B C 1
ATOM 1595 O O . ASN B 1 64 ? -3.375 -16 -1.381 1 94.25 64 ASN B O 1
ATOM 1599 N N . PRO B 1 65 ? -5.254 -17.094 -1.427 1 90.81 65 PRO B N 1
ATOM 1600 C CA . PRO B 1 65 ? -5.992 -16.062 -0.706 1 90.81 65 PRO B CA 1
ATOM 1601 C C . PRO B 1 65 ? -5.43 -15.797 0.688 1 90.81 65 PRO B C 1
ATOM 1603 O O . PRO B 1 65 ? -5.699 -14.742 1.279 1 90.81 65 PRO B O 1
ATOM 1606 N N . GLU B 1 66 ? -4.633 -16.656 1.178 1 91.62 66 GLU B N 1
ATOM 1607 C CA . GLU B 1 66 ? -4.121 -16.531 2.541 1 91.62 66 GLU B CA 1
ATOM 1608 C C . GLU B 1 66 ? -2.814 -15.75 2.572 1 91.62 66 GLU B C 1
ATOM 1610 O O . GLU B 1 66 ? -2.332 -15.383 3.645 1 91.62 66 GLU B O 1
ATOM 1615 N N . CYS B 1 67 ? -2.26 -15.539 1.459 1 95.44 67 CYS B N 1
ATOM 1616 C CA . CYS B 1 67 ? -0.998 -14.812 1.406 1 95.44 67 CYS B CA 1
ATOM 1617 C C . CYS B 1 67 ? -1.172 -13.383 1.914 1 95.44 67 CYS B C 1
ATOM 1619 O O . CYS B 1 67 ? -2.068 -12.672 1.468 1 95.44 67 CYS B O 1
ATOM 1621 N N . VAL B 1 68 ? -0.335 -13 2.854 1 95.25 68 VAL B N 1
ATOM 1622 C CA . VAL B 1 68 ? -0.382 -11.648 3.406 1 95.25 68 VAL B CA 1
ATOM 1623 C C . VAL B 1 68 ? 0.572 -10.742 2.633 1 95.25 68 VAL B C 1
ATOM 1625 O O . VAL B 1 68 ? 1.75 -11.07 2.467 1 95.25 68 VAL B O 1
ATOM 1628 N N . ILE B 1 69 ? 0.061 -9.586 2.148 1 96.44 69 ILE B N 1
ATOM 1629 C CA . ILE B 1 69 ? 0.904 -8.609 1.472 1 96.44 69 ILE B CA 1
ATOM 1630 C C . ILE B 1 69 ? 1.001 -7.34 2.316 1 96.44 69 ILE B C 1
ATOM 1632 O O . ILE B 1 69 ? -0.018 -6.73 2.65 1 96.44 69 ILE B O 1
ATOM 1636 N N . LYS B 1 70 ? 2.191 -7.02 2.688 1 96.38 70 LYS B N 1
ATOM 1637 C CA . LYS B 1 70 ? 2.469 -5.832 3.49 1 96.38 70 LYS B CA 1
ATOM 1638 C C . LYS B 1 70 ? 3.314 -4.828 2.713 1 96.38 70 LYS B C 1
ATOM 1640 O O . LYS B 1 70 ? 4.293 -5.207 2.062 1 96.38 70 LYS B O 1
ATOM 1645 N N . THR B 1 71 ? 2.959 -3.598 2.801 1 94.31 71 THR B N 1
ATOM 1646 C CA . THR B 1 71 ? 3.754 -2.541 2.186 1 94.31 71 THR B CA 1
ATOM 1647 C C . THR B 1 71 ? 4.195 -1.52 3.229 1 94.31 71 THR B C 1
ATOM 1649 O O . THR B 1 71 ? 3.441 -1.196 4.148 1 94.31 71 THR B O 1
ATOM 1652 N N . GLU B 1 72 ? 5.379 -1.155 3.156 1 94 72 GLU B N 1
ATOM 1653 C CA . GLU B 1 72 ? 5.934 -0.078 3.971 1 94 72 GLU B CA 1
ATOM 1654 C C . GLU B 1 72 ? 6.367 1.102 3.105 1 94 72 GLU B C 1
ATOM 1656 O O . GLU B 1 72 ? 7.289 0.979 2.295 1 94 72 GLU B O 1
ATOM 1661 N N . ILE B 1 73 ? 5.695 2.166 3.295 1 90.12 73 ILE B N 1
ATOM 1662 C CA . ILE B 1 73 ? 5.977 3.383 2.541 1 90.12 73 ILE B CA 1
ATOM 1663 C C . ILE B 1 73 ? 6.766 4.359 3.41 1 90.12 73 ILE B C 1
ATOM 1665 O O . ILE B 1 73 ? 6.281 4.797 4.457 1 90.12 73 ILE B O 1
ATOM 1669 N N . LEU B 1 74 ? 7.961 4.66 2.971 1 83.5 74 LEU B N 1
ATOM 1670 C CA . LEU B 1 74 ? 8.883 5.52 3.703 1 83.5 74 LEU B CA 1
ATOM 1671 C C . LEU B 1 74 ? 9.398 6.641 2.812 1 83.5 74 LEU B C 1
ATOM 1673 O O . LEU B 1 74 ? 9.703 6.418 1.637 1 83.5 74 LEU B O 1
ATOM 1677 N N . SER B 1 75 ? 9.43 7.836 3.262 1 82.94 75 SER B N 1
ATOM 1678 C CA . SER B 1 75 ? 10.062 8.922 2.525 1 82.94 75 SER B CA 1
ATOM 1679 C C . SER B 1 75 ? 11.523 9.094 2.945 1 82.94 75 SER B C 1
ATOM 1681 O O . SER B 1 75 ? 11.914 10.164 3.42 1 82.94 75 SER B O 1
ATOM 1683 N N . ASP B 1 76 ? 12.297 8.062 2.781 1 81.88 76 ASP B N 1
ATOM 1684 C CA . ASP B 1 76 ? 13.672 8.117 3.262 1 81.88 76 ASP B CA 1
ATOM 1685 C C . ASP B 1 76 ? 14.664 7.934 2.115 1 81.88 76 ASP B C 1
ATOM 1687 O O . ASP B 1 76 ? 15.844 7.66 2.344 1 81.88 76 ASP B O 1
ATOM 1691 N N . ARG B 1 77 ? 14.219 7.949 0.907 1 81.19 77 ARG B N 1
ATOM 1692 C CA . ARG B 1 77 ? 15.023 7.871 -0.308 1 81.19 77 ARG B CA 1
ATOM 1693 C C . ARG B 1 77 ? 15.68 6.504 -0.443 1 81.19 77 ARG B C 1
ATOM 1695 O O . ARG B 1 77 ? 16.641 6.34 -1.195 1 81.19 77 ARG B O 1
ATOM 1702 N N . SER B 1 78 ? 15.156 5.574 0.307 1 86.75 78 SER B N 1
ATOM 1703 C CA . SER B 1 78 ? 15.695 4.223 0.183 1 86.75 78 SER B CA 1
ATOM 1704 C C . SER B 1 78 ? 15.211 3.549 -1.096 1 86.75 78 SER B C 1
ATOM 1706 O O . SER B 1 78 ? 14.133 3.869 -1.604 1 86.75 78 SER B O 1
ATOM 1708 N N . ASP B 1 79 ? 16.141 2.695 -1.577 1 92.81 79 ASP B N 1
ATOM 1709 C CA . ASP B 1 79 ? 15.742 1.907 -2.738 1 92.81 79 ASP B CA 1
ATOM 1710 C C . ASP B 1 79 ? 14.617 0.937 -2.387 1 92.81 79 ASP B C 1
ATOM 1712 O O . ASP B 1 79 ? 14.586 0.392 -1.281 1 92.81 79 ASP B O 1
ATOM 1716 N N . PRO B 1 80 ? 13.75 0.771 -3.357 1 95.94 80 PRO B N 1
ATOM 1717 C CA . PRO B 1 80 ? 12.68 -0.197 -3.121 1 95.94 80 PRO B CA 1
ATOM 1718 C C . PRO B 1 80 ? 13.188 -1.633 -3.029 1 95.94 80 PRO B C 1
ATOM 1720 O O . PRO B 1 80 ? 14.211 -1.97 -3.631 1 95.94 80 PRO B O 1
ATOM 1723 N N . ASN B 1 81 ? 12.523 -2.434 -2.324 1 96.56 81 ASN B N 1
ATOM 1724 C CA . ASN B 1 81 ? 12.789 -3.867 -2.271 1 96.56 81 ASN B CA 1
ATOM 1725 C C . ASN B 1 81 ? 11.516 -4.664 -2.012 1 96.56 81 ASN B C 1
ATOM 1727 O O . ASN B 1 81 ? 10.531 -4.121 -1.516 1 96.56 81 ASN B O 1
ATOM 1731 N N . VAL B 1 82 ? 11.523 -5.891 -2.402 1 98.44 82 VAL B N 1
ATOM 1732 C CA . VAL B 1 82 ? 10.43 -6.84 -2.215 1 98.44 82 VAL B CA 1
ATOM 1733 C C . VAL B 1 82 ? 10.961 -8.117 -1.561 1 98.44 82 VAL B C 1
ATOM 1735 O O . VAL B 1 82 ? 11.883 -8.75 -2.076 1 98.44 82 VAL B O 1
ATOM 1738 N N . GLU B 1 83 ? 10.391 -8.414 -0.463 1 98.62 83 GLU B N 1
ATOM 1739 C CA . GLU B 1 83 ? 10.773 -9.625 0.263 1 98.62 83 GLU B CA 1
ATOM 1740 C C . GLU B 1 83 ? 9.648 -10.656 0.236 1 98.62 83 GLU B C 1
ATOM 1742 O O . GLU B 1 83 ? 8.492 -10.336 0.503 1 98.62 83 GLU B O 1
ATOM 1747 N N . PHE B 1 84 ? 9.992 -11.914 -0.098 1 98.69 84 PHE B N 1
ATOM 1748 C CA . PHE B 1 84 ? 9.07 -13.039 -0.081 1 98.69 84 PHE B CA 1
ATOM 1749 C C . PHE B 1 84 ? 9.461 -14.039 1.007 1 98.69 84 PHE B C 1
ATOM 1751 O O . PHE B 1 84 ? 10.586 -14.539 1.026 1 98.69 84 PHE B O 1
ATOM 1758 N N . LYS B 1 85 ? 8.555 -14.227 1.935 1 98.62 85 LYS B N 1
ATOM 1759 C CA . LYS B 1 85 ? 8.664 -15.367 2.842 1 98.62 85 LYS B CA 1
ATOM 1760 C C . LYS B 1 85 ? 7.887 -16.562 2.311 1 98.62 85 LYS B C 1
ATOM 1762 O O . LYS B 1 85 ? 6.656 -16.547 2.268 1 98.62 85 LYS B O 1
ATOM 1767 N N . LEU B 1 86 ? 8.617 -17.594 1.961 1 98 86 LEU B N 1
ATOM 1768 C CA . LEU B 1 86 ? 8.008 -18.766 1.355 1 98 86 LEU B CA 1
ATOM 1769 C C . LEU B 1 86 ? 7.465 -19.703 2.426 1 98 86 LEU B C 1
ATOM 1771 O O . LEU B 1 86 ? 7.895 -19.656 3.58 1 98 86 LEU B O 1
ATOM 1775 N N . ARG B 1 87 ? 6.551 -20.516 2.031 1 96 87 ARG B N 1
ATOM 1776 C CA . ARG B 1 87 ? 5.918 -21.453 2.947 1 96 87 ARG B CA 1
ATOM 1777 C C . ARG B 1 87 ? 6.91 -22.516 3.414 1 96 87 ARG B C 1
ATOM 1779 O O . ARG B 1 87 ? 6.742 -23.109 4.484 1 96 87 ARG B O 1
ATOM 1786 N N . ASN B 1 88 ? 7.871 -22.812 2.631 1 94.31 88 ASN B N 1
ATOM 1787 C CA . ASN B 1 88 ? 8.875 -23.812 3.004 1 94.31 88 ASN B CA 1
ATOM 1788 C C . ASN B 1 88 ? 9.922 -23.219 3.949 1 94.31 88 ASN B C 1
ATOM 1790 O O . ASN B 1 88 ? 10.891 -23.891 4.305 1 94.31 88 ASN B O 1
ATOM 1794 N N . GLY B 1 89 ? 9.758 -21.906 4.293 1 95.31 89 GLY B N 1
ATOM 1795 C CA . GLY B 1 89 ? 10.625 -21.281 5.277 1 95.31 89 GLY B CA 1
ATOM 1796 C C . GLY B 1 89 ? 11.711 -20.422 4.656 1 95.31 89 GLY B C 1
ATOM 1797 O O . GLY B 1 89 ? 12.367 -19.641 5.352 1 95.31 89 GLY B O 1
ATOM 1798 N N . GLU B 1 90 ? 11.906 -20.5 3.355 1 96.62 90 GLU B N 1
ATOM 1799 C CA . GLU B 1 90 ? 12.938 -19.719 2.68 1 96.62 90 GLU B CA 1
ATOM 1800 C C . GLU B 1 90 ? 12.5 -18.266 2.51 1 96.62 90 GLU B C 1
ATOM 1802 O O . GLU B 1 90 ? 11.312 -17.953 2.557 1 96.62 90 GLU B O 1
ATOM 1807 N N . LYS B 1 91 ? 13.555 -17.469 2.418 1 97.88 91 LYS B N 1
ATOM 1808 C CA . LYS B 1 91 ? 13.344 -16.047 2.156 1 97.88 91 LYS B CA 1
ATOM 1809 C C . LYS B 1 91 ? 14.016 -15.625 0.854 1 97.88 91 LYS B C 1
ATOM 1811 O O . LYS B 1 91 ? 15.164 -15.992 0.594 1 97.88 91 LYS B O 1
ATOM 1816 N N . VAL B 1 92 ? 13.266 -14.906 0.005 1 98.31 92 VAL B N 1
ATOM 1817 C CA . VAL B 1 92 ? 13.789 -14.367 -1.245 1 98.31 92 VAL B CA 1
ATOM 1818 C C . VAL B 1 92 ? 13.633 -12.852 -1.262 1 98.31 92 VAL B C 1
ATOM 1820 O O . VAL B 1 92 ? 12.562 -12.328 -0.948 1 98.31 92 VAL B O 1
ATOM 1823 N N . ILE B 1 93 ? 14.695 -12.141 -1.639 1 98.5 93 ILE B N 1
ATOM 1824 C CA . ILE B 1 93 ? 14.641 -10.68 -1.663 1 98.5 93 ILE B CA 1
ATOM 1825 C C . ILE B 1 93 ? 14.977 -10.172 -3.064 1 98.5 93 ILE B C 1
ATOM 1827 O O . ILE B 1 93 ? 15.969 -10.594 -3.664 1 98.5 93 ILE B O 1
ATOM 1831 N N . PHE B 1 94 ? 14.133 -9.328 -3.582 1 98.44 94 PHE B N 1
ATOM 1832 C CA . PHE B 1 94 ? 14.414 -8.586 -4.805 1 98.44 94 PHE B CA 1
ATOM 1833 C C . PHE B 1 94 ? 14.836 -7.156 -4.488 1 98.44 94 PHE B C 1
ATOM 1835 O O . PHE B 1 94 ? 14.094 -6.414 -3.844 1 98.44 94 PHE B O 1
ATOM 1842 N N . LYS B 1 95 ? 16.031 -6.797 -4.926 1 97.31 95 LYS B N 1
ATOM 1843 C CA . LYS B 1 95 ? 16.391 -5.383 -4.953 1 97.31 95 LYS B CA 1
ATOM 1844 C C . LYS B 1 95 ? 15.781 -4.68 -6.156 1 97.31 95 LYS B C 1
ATOM 1846 O O . LYS B 1 95 ? 16.328 -4.715 -7.254 1 97.31 95 LYS B O 1
ATOM 1851 N N . ALA B 1 96 ? 14.711 -4.012 -5.926 1 96.94 96 ALA B N 1
ATOM 1852 C CA . ALA B 1 96 ? 13.789 -3.631 -6.996 1 96.94 96 ALA B CA 1
ATOM 1853 C C . ALA B 1 96 ? 14.18 -2.285 -7.598 1 96.94 96 ALA B C 1
ATOM 1855 O O . ALA B 1 96 ? 13.617 -1.861 -8.609 1 96.94 96 ALA B O 1
ATOM 1856 N N . GLY B 1 97 ? 15.141 -1.535 -7.102 1 94.5 97 GLY B N 1
ATOM 1857 C CA . GLY B 1 97 ? 15.461 -0.168 -7.484 1 94.5 97 GLY B CA 1
ATOM 1858 C C . GLY B 1 97 ? 15.766 -0.016 -8.961 1 94.5 97 GLY B C 1
ATOM 1859 O O . GLY B 1 97 ? 15.492 1.032 -9.555 1 94.5 97 GLY B O 1
ATOM 1860 N N . ASN B 1 98 ? 16.312 -0.989 -9.609 1 94.5 98 ASN B N 1
ATOM 1861 C CA . ASN B 1 98 ? 16.688 -0.862 -11.016 1 94.5 98 ASN B CA 1
ATOM 1862 C C . ASN B 1 98 ? 15.992 -1.908 -11.875 1 94.5 98 ASN B C 1
ATOM 1864 O O . ASN B 1 98 ? 16.453 -2.221 -12.977 1 94.5 98 ASN B O 1
ATOM 1868 N N . LEU B 1 99 ? 14.961 -2.348 -11.406 1 97.06 99 LEU B N 1
ATOM 1869 C CA . LEU B 1 99 ? 14.211 -3.361 -12.141 1 97.06 99 LEU B CA 1
ATOM 1870 C C . LEU B 1 99 ? 12.891 -2.797 -12.656 1 97.06 99 LEU B C 1
ATOM 1872 O O . LEU B 1 99 ? 12.242 -2.006 -11.969 1 97.06 99 LEU B O 1
ATOM 1876 N N . THR B 1 100 ? 12.539 -3.178 -13.836 1 97 100 THR B N 1
ATOM 1877 C CA . THR B 1 100 ? 11.219 -2.855 -14.367 1 97 100 THR B CA 1
ATOM 1878 C C . THR B 1 100 ? 10.156 -3.789 -13.789 1 97 100 THR B C 1
ATOM 1880 O O . THR B 1 100 ? 10.484 -4.84 -13.234 1 97 100 THR B O 1
ATOM 1883 N N . THR B 1 101 ? 8.938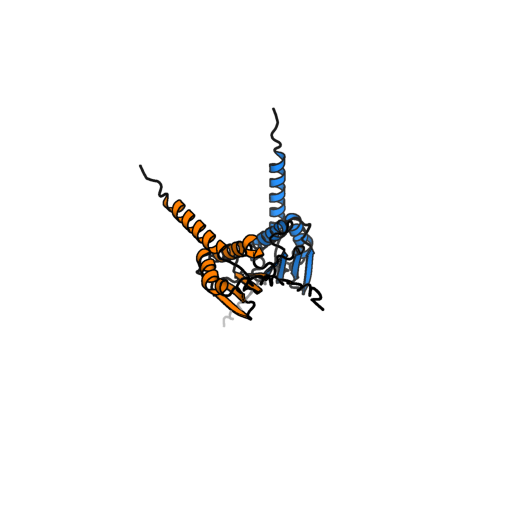 -3.426 -13.992 1 97.31 101 THR B N 1
ATOM 1884 C CA . THR B 1 101 ? 7.816 -4.273 -13.594 1 97.31 101 THR B CA 1
ATOM 1885 C C . THR B 1 101 ? 7.926 -5.652 -14.234 1 97.31 101 THR B C 1
ATOM 1887 O O . THR B 1 101 ? 7.781 -6.672 -13.555 1 97.31 101 THR B O 1
ATOM 1890 N N . LEU B 1 102 ? 8.242 -5.629 -15.523 1 97.94 102 LEU B N 1
ATOM 1891 C CA . LEU B 1 102 ? 8.359 -6.887 -16.25 1 97.94 102 LEU B CA 1
ATOM 1892 C C . LEU B 1 102 ? 9.484 -7.742 -15.68 1 97.94 102 LEU B C 1
ATOM 1894 O O . LEU B 1 102 ? 9.312 -8.945 -15.469 1 97.94 102 LEU B O 1
ATOM 1898 N N . GLU B 1 103 ? 10.555 -7.141 -15.367 1 98.38 103 GLU B N 1
ATOM 1899 C CA . GLU B 1 103 ? 11.688 -7.871 -14.812 1 98.38 103 GLU B CA 1
ATOM 1900 C C . GLU B 1 103 ? 11.359 -8.438 -13.43 1 98.38 103 GLU B C 1
ATOM 1902 O O . GLU B 1 103 ? 11.773 -9.547 -13.102 1 98.38 103 GLU B O 1
ATOM 1907 N N . LEU B 1 104 ? 10.625 -7.719 -12.664 1 98.62 104 LEU B N 1
ATOM 1908 C CA . LEU B 1 104 ? 10.211 -8.203 -11.352 1 98.62 104 LEU B CA 1
ATOM 1909 C C . LEU B 1 104 ? 9.312 -9.43 -11.484 1 98.62 104 LEU B C 1
ATOM 1911 O O . LEU B 1 104 ? 9.492 -10.414 -10.773 1 98.62 104 LEU B O 1
ATOM 1915 N N . LEU B 1 105 ? 8.414 -9.336 -12.406 1 98.62 105 LEU B N 1
ATOM 1916 C CA . LEU B 1 105 ? 7.52 -10.469 -12.641 1 98.62 105 LEU B CA 1
ATOM 1917 C C . LEU B 1 105 ? 8.289 -11.672 -13.172 1 98.62 105 LEU B C 1
ATOM 1919 O O . LEU B 1 105 ? 8.016 -12.805 -12.781 1 98.62 105 LEU B O 1
ATOM 1923 N N . GLN B 1 106 ? 9.234 -11.391 -14.016 1 98.62 106 GLN B N 1
ATOM 1924 C CA . GLN B 1 106 ? 10.062 -12.461 -14.562 1 98.62 106 GLN B CA 1
ATOM 1925 C C . GLN B 1 106 ? 10.898 -13.125 -13.469 1 98.62 106 GLN B C 1
ATOM 1927 O O . GLN B 1 106 ? 11.031 -14.352 -13.445 1 98.62 106 GLN B O 1
ATOM 1932 N N . LEU B 1 107 ? 11.484 -12.328 -12.648 1 98.5 107 LEU B N 1
ATOM 1933 C CA . LEU B 1 107 ? 12.258 -12.859 -11.531 1 98.5 107 LEU B CA 1
ATOM 1934 C C . LEU B 1 107 ? 11.391 -13.727 -10.633 1 98.5 107 LEU B C 1
ATOM 1936 O O . LEU B 1 107 ? 11.812 -14.812 -10.211 1 98.5 107 LEU B O 1
ATOM 1940 N N . TYR B 1 108 ? 10.219 -13.258 -10.359 1 98.75 108 TYR B N 1
ATOM 1941 C CA . TYR B 1 108 ? 9.289 -14.023 -9.539 1 98.75 108 TYR B CA 1
ATOM 1942 C C . TYR B 1 108 ? 9.031 -15.398 -10.148 1 98.75 108 TYR B C 1
ATOM 1944 O O . TYR B 1 108 ? 9.148 -16.422 -9.469 1 98.75 108 TYR B O 1
ATOM 1952 N N . ASN B 1 109 ? 8.703 -15.391 -11.367 1 98.5 109 ASN B N 1
ATOM 1953 C CA . ASN B 1 109 ? 8.344 -16.641 -12.031 1 98.5 109 ASN B CA 1
ATOM 1954 C C . ASN B 1 109 ? 9.555 -17.562 -12.203 1 98.5 109 ASN B C 1
ATOM 1956 O O . ASN B 1 109 ? 9.422 -18.781 -12.203 1 98.5 109 ASN B O 1
ATOM 1960 N N . LYS B 1 110 ? 10.695 -17 -12.312 1 98.06 110 LYS B N 1
ATOM 1961 C CA . LYS B 1 110 ? 11.922 -17.781 -12.453 1 98.06 110 LYS B CA 1
ATOM 1962 C C . LYS B 1 110 ? 12.289 -18.453 -11.133 1 98.06 110 LYS B C 1
ATOM 1964 O O . LYS B 1 110 ? 12.711 -1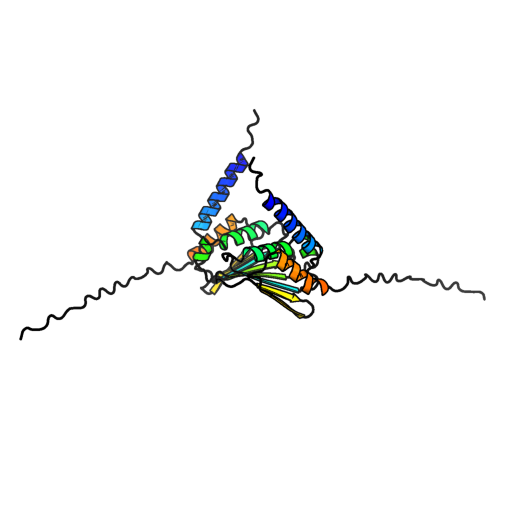9.609 -11.125 1 98.06 110 LYS B O 1
ATOM 1969 N N . HIS B 1 111 ? 12.062 -17.75 -9.992 1 97.69 111 HIS B N 1
ATOM 1970 C CA . HIS B 1 111 ? 12.68 -18.203 -8.75 1 97.69 111 HIS B CA 1
ATOM 1971 C C . HIS B 1 111 ? 11.625 -18.688 -7.758 1 97.69 111 HIS B C 1
ATOM 1973 O O . HIS B 1 111 ? 11.953 -19.422 -6.816 1 97.69 111 HIS B O 1
ATOM 1979 N N . ILE B 1 112 ? 10.391 -18.281 -7.973 1 98.19 112 ILE B N 1
ATOM 1980 C CA . ILE B 1 112 ? 9.43 -18.547 -6.906 1 98.19 112 ILE B CA 1
ATOM 1981 C C . ILE B 1 112 ? 8.32 -19.453 -7.43 1 98.19 112 ILE B C 1
ATOM 1983 O O . ILE B 1 112 ? 8.008 -20.484 -6.824 1 98.19 112 ILE B O 1
ATOM 1987 N N . THR B 1 113 ? 7.82 -19.203 -8.578 1 97.31 113 THR B N 1
ATOM 1988 C CA . THR B 1 113 ? 6.703 -19.953 -9.141 1 97.31 113 THR B CA 1
ATOM 1989 C C . THR B 1 113 ? 7.031 -21.438 -9.203 1 97.31 113 THR B C 1
ATOM 1991 O O . THR B 1 113 ? 6.207 -22.281 -8.836 1 97.31 113 THR B O 1
ATOM 1994 N N . PRO B 1 114 ? 8.289 -21.828 -9.578 1 95.69 114 PRO B N 1
ATOM 1995 C CA . PRO B 1 114 ? 8.594 -23.25 -9.695 1 95.69 114 PRO B CA 1
ATOM 1996 C C . PRO B 1 114 ? 8.562 -23.969 -8.352 1 95.69 114 PRO B C 1
ATOM 1998 O O . PRO B 1 114 ? 8.555 -25.203 -8.312 1 95.69 114 PRO B O 1
ATOM 2001 N N . LEU B 1 115 ? 8.523 -23.25 -7.293 1 94.56 115 LEU B N 1
AT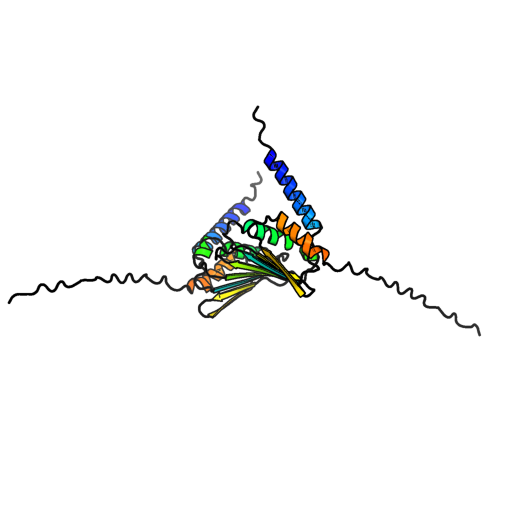OM 2002 C CA . LEU B 1 115 ? 8.539 -23.859 -5.965 1 94.56 115 LEU B CA 1
ATOM 2003 C C . LEU B 1 115 ? 7.133 -24.219 -5.508 1 94.56 115 LEU B C 1
ATOM 2005 O O . LEU B 1 115 ? 6.945 -24.75 -4.41 1 94.56 115 LEU B O 1
ATOM 2009 N N . ALA B 1 116 ? 6.125 -23.969 -6.316 1 91.25 116 ALA B N 1
ATOM 2010 C CA . ALA B 1 116 ? 4.746 -24.328 -5.996 1 91.25 116 ALA B CA 1
ATOM 2011 C C . ALA B 1 116 ? 4.57 -25.844 -5.926 1 91.25 116 ALA B C 1
ATOM 2013 O O . ALA B 1 116 ? 5.117 -26.562 -6.758 1 91.25 116 ALA B O 1
ATOM 2014 N N . PRO B 1 117 ? 3.955 -26.297 -4.867 1 82.44 117 PRO B N 1
ATOM 2015 C CA . PRO B 1 117 ? 3.717 -27.734 -4.816 1 82.44 117 PRO B CA 1
ATOM 2016 C C . PRO B 1 117 ? 2.842 -28.234 -5.965 1 82.44 117 PRO B C 1
ATOM 2018 O O . PRO B 1 117 ? 1.997 -27.484 -6.469 1 82.44 117 PRO B O 1
ATOM 2021 N N . PRO B 1 118 ? 3.246 -29.312 -6.57 1 73.88 118 PRO B N 1
ATOM 2022 C CA . PRO B 1 118 ? 2.406 -29.875 -7.633 1 73.88 118 PRO B CA 1
ATOM 2023 C C . PRO B 1 118 ? 0.948 -30.047 -7.207 1 73.88 118 PRO B C 1
ATOM 2025 O O . PRO B 1 118 ? 0.664 -30.203 -6.02 1 73.88 118 PRO B O 1
ATOM 2028 N N . PRO B 1 119 ? 0.058 -29.422 -8.094 1 60.91 119 PRO B N 1
ATOM 2029 C CA . PRO B 1 119 ? -1.341 -29.641 -7.719 1 60.91 119 PRO B CA 1
ATOM 2030 C C . PRO B 1 119 ? -1.584 -31.016 -7.117 1 60.91 119 PRO B C 1
ATOM 2032 O O . PRO B 1 119 ? -0.975 -32 -7.551 1 60.91 119 PRO B O 1
ATOM 2035 N N . GLU B 1 120 ? -1.592 -31.078 -5.891 1 52.09 120 GLU B N 1
ATOM 2036 C CA . GLU B 1 120 ? -1.976 -32.375 -5.367 1 52.09 120 GLU B CA 1
ATOM 2037 C C . GLU B 1 120 ? -2.922 -33.094 -6.328 1 52.09 120 GLU B C 1
ATOM 2039 O O . GLU B 1 120 ? -3.949 -32.562 -6.723 1 52.09 120 GLU B O 1
ATOM 2044 N N . GLU B 1 121 ? -2.514 -33.812 -7.301 1 46.62 121 GLU B N 1
ATOM 2045 C CA . GLU B 1 121 ? -3.412 -34.781 -7.941 1 46.62 121 GLU B CA 1
ATOM 2046 C C . GLU B 1 121 ? -4.539 -35.188 -7 1 46.62 121 GLU B C 1
ATOM 2048 O O . GLU B 1 121 ? -4.281 -35.688 -5.891 1 46.62 121 GLU B O 1
ATOM 2053 N N . ALA B 1 122 ? -5.59 -34.375 -6.871 1 44.06 122 ALA B N 1
ATOM 2054 C CA . ALA B 1 122 ? -6.723 -35.031 -6.203 1 44.06 122 ALA B CA 1
ATOM 2055 C C . ALA B 1 122 ? -6.672 -36.531 -6.363 1 44.06 122 ALA B C 1
ATOM 2057 O O . ALA B 1 122 ? -6.77 -37.062 -7.477 1 44.06 122 ALA B O 1
ATOM 2058 N N . SER B 1 123 ? -5.754 -37.219 -5.883 1 41.53 123 SER B N 1
ATOM 2059 C CA . SER B 1 123 ? -5.941 -38.656 -5.797 1 41.53 123 SER B CA 1
ATOM 2060 C C . SER B 1 123 ? -7.41 -39.031 -5.586 1 41.53 123 SER B C 1
ATOM 2062 O O . SER B 1 123 ? -7.969 -38.75 -4.52 1 41.53 123 SER B O 1
ATOM 2064 N N . ILE B 1 124 ? -8.195 -38.656 -6.449 1 41.38 124 ILE B N 1
ATOM 2065 C CA . ILE B 1 124 ? -9.469 -39.344 -6.484 1 41.38 124 ILE B CA 1
ATOM 2066 C C . ILE B 1 124 ? -9.25 -40.812 -6.152 1 41.38 124 ILE B C 1
ATOM 2068 O O . ILE B 1 124 ? -8.688 -41.562 -6.957 1 41.38 124 ILE B O 1
ATOM 2072 N N . ALA B 1 125 ? -8.672 -41.125 -5 1 40.84 125 ALA B N 1
ATOM 2073 C CA . ALA B 1 125 ? -8.922 -42.5 -4.57 1 40.84 125 ALA B CA 1
ATOM 2074 C C . ALA B 1 125 ? -10.328 -42.938 -4.957 1 40.84 125 ALA B C 1
ATOM 2076 O O . ALA B 1 125 ? -11.312 -42.469 -4.41 1 40.84 125 ALA B O 1
ATOM 2077 N N . ILE B 1 126 ? -10.602 -43 -6.184 1 39.19 126 ILE B N 1
ATOM 2078 C CA . ILE B 1 126 ? -11.727 -43.844 -6.562 1 39.19 126 ILE B CA 1
ATOM 2079 C C . ILE B 1 126 ? -11.758 -45.094 -5.688 1 39.19 126 ILE B C 1
ATOM 2081 O O . ILE B 1 126 ? -10.844 -45.906 -5.734 1 39.19 126 ILE B O 1
ATOM 2085 N N . VAL B 1 127 ? -12.039 -44.906 -4.363 1 38.78 127 VAL B N 1
ATOM 2086 C CA . VAL B 1 127 ? -12.5 -46.031 -3.568 1 38.78 127 VAL B CA 1
ATOM 2087 C C . VAL B 1 127 ? -13.422 -46.906 -4.41 1 38.78 127 VAL B C 1
ATOM 2089 O O . VAL B 1 127 ? -14.516 -46.5 -4.793 1 38.78 127 VAL B O 1
ATOM 2092 N N . THR B 1 128 ? -12.93 -47.469 -5.492 1 36.34 128 THR B N 1
ATOM 2093 C CA . THR B 1 128 ? -13.609 -48.594 -6.117 1 36.34 128 THR B CA 1
ATOM 2094 C C . THR B 1 128 ? -14.125 -49.594 -5.062 1 36.34 128 THR B C 1
ATOM 2096 O O . THR B 1 128 ? -13.336 -50.188 -4.336 1 36.34 128 THR B O 1
ATOM 2099 N N . LYS B 1 129 ? -15.102 -49.125 -4.234 1 35.97 129 LYS B N 1
ATOM 2100 C CA . LYS B 1 129 ? -15.898 -50 -3.354 1 35.97 129 LYS B CA 1
ATOM 2101 C C . LYS B 1 129 ? -16.297 -51.281 -4.059 1 35.97 129 LYS B C 1
ATOM 2103 O O . LYS B 1 129 ? -17.25 -51.281 -4.844 1 35.97 129 LYS B O 1
ATOM 2108 N N . ALA B 1 130 ? -15.438 -51.938 -4.805 1 34.56 130 ALA B N 1
ATOM 2109 C CA . ALA B 1 130 ? -15.906 -53.25 -5.234 1 34.56 130 ALA B CA 1
ATOM 2110 C C . ALA B 1 130 ? -16.469 -54.031 -4.059 1 34.56 130 ALA B C 1
ATOM 2112 O O . ALA B 1 130 ? -15.734 -54.375 -3.137 1 34.56 130 ALA B O 1
ATOM 2113 N N . SER B 1 131 ? -17.578 -53.5 -3.367 1 32.47 131 SER B N 1
ATOM 2114 C CA . SER B 1 131 ? -18.266 -54.375 -2.416 1 32.47 131 SER B CA 1
ATOM 2115 C C . SER B 1 131 ? -18.516 -55.75 -3.012 1 32.47 131 SER B C 1
ATOM 2117 O O . SER B 1 131 ? -19.172 -55.875 -4.051 1 32.47 131 SER B O 1
ATOM 2119 N N . LYS B 1 132 ? -17.5 -56.656 -3.021 1 34.22 132 LYS B N 1
ATOM 2120 C CA . LYS B 1 132 ? -17.609 -58.094 -3.275 1 34.22 132 LYS B CA 1
ATOM 2121 C C . LYS B 1 132 ? -18.844 -58.688 -2.596 1 34.22 132 LYS B C 1
ATOM 2123 O O . LYS B 1 132 ? -18.938 -58.688 -1.367 1 34.22 132 LYS B O 1
ATOM 2128 N N . THR B 1 133 ? -20.094 -58.438 -3.072 1 35.09 133 THR B N 1
ATOM 2129 C CA . THR B 1 133 ? -21.266 -59.219 -2.689 1 35.09 133 THR B CA 1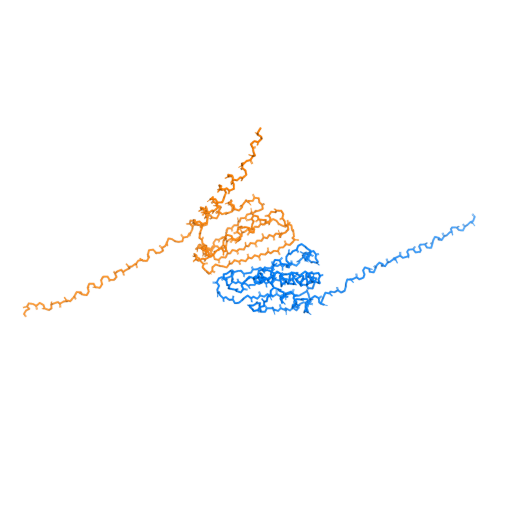
ATOM 2130 C C . THR B 1 133 ? -20.953 -60.719 -2.773 1 35.09 133 THR B C 1
ATOM 2132 O O . THR B 1 133 ? -20.594 -61.219 -3.838 1 35.09 133 THR B O 1
ATOM 2135 N N . LYS B 1 134 ? -20.25 -61.281 -1.721 1 32.12 134 LYS B N 1
ATOM 2136 C CA . LYS B 1 134 ? -20.016 -62.688 -1.479 1 32.12 134 LYS B CA 1
ATOM 2137 C C . LYS B 1 134 ? -21.297 -63.5 -1.689 1 32.12 134 LYS B C 1
ATOM 2139 O O . LYS B 1 134 ? -22.297 -63.281 -0.982 1 32.12 134 LYS B O 1
ATOM 2144 N N . GLY B 1 135 ? -21.781 -63.625 -2.908 1 31.77 135 GLY B N 1
ATOM 2145 C CA . GLY B 1 135 ? -22.75 -64.688 -3.193 1 31.77 135 GLY B CA 1
ATOM 2146 C C . GLY B 1 135 ? -22.453 -66 -2.508 1 31.77 135 GLY B C 1
ATOM 2147 O O . GLY B 1 135 ? -21.297 -66.438 -2.506 1 31.77 135 GLY B O 1
ATOM 2148 N N . SER B 1 136 ? -23 -66.188 -1.29 1 34.25 136 SER B N 1
ATOM 2149 C CA . SER B 1 136 ? -23.078 -67.438 -0.593 1 34.25 136 SER B CA 1
ATOM 2150 C C . SER B 1 136 ? -23.281 -68.625 -1.572 1 34.25 136 SER B C 1
ATOM 2152 O O . SER B 1 136 ? -24.266 -68.625 -2.314 1 34.25 136 SER B O 1
ATOM 2154 N N . ARG B 1 137 ? -22.188 -69.25 -2.066 1 28.36 137 ARG B N 1
ATOM 2155 C CA . ARG B 1 137 ? -22 -70.438 -2.896 1 28.36 137 ARG B CA 1
ATOM 2156 C C . ARG B 1 137 ? -23.016 -71.5 -2.551 1 28.36 137 ARG B C 1
ATOM 2158 O O . ARG B 1 137 ? -23.625 -71.438 -1.48 1 28.36 137 ARG B O 1
ATOM 2165 N N . ARG B 1 138 ? -22.609 -72.625 -3.018 1 34.69 138 ARG B N 1
ATOM 2166 C CA . ARG B 1 138 ? -22.891 -73.938 -3.613 1 34.69 138 ARG B CA 1
ATOM 2167 C C . ARG B 1 138 ? -23.266 -74.938 -2.547 1 34.69 138 ARG B C 1
ATOM 2169 O O . ARG B 1 138 ? -23.984 -75.938 -2.83 1 34.69 138 ARG B O 1
ATOM 2176 N N . LYS B 1 139 ? -22.969 -74.812 -1.201 1 30.23 139 LYS B N 1
ATOM 2177 C CA . LYS B 1 139 ? -23.359 -76.125 -0.803 1 30.23 139 LYS B CA 1
ATOM 2178 C C . LYS B 1 139 ? -24.875 -76.25 -0.678 1 30.23 139 LYS B C 1
ATOM 2180 O O . LYS B 1 139 ? -25.531 -75.375 -0.147 1 30.23 139 LYS B O 1
#

Secondary structure (DSSP, 8-state):
------HHHHHHHHHHHHHHHHHHH---TTEEEEEEEE-TTSTTHHHHHHHHHHHTSHHHHTT-TT-EEEEEE--S-PPPEEEEEETTS-EEEEEGGG--HHHHHHHHHHHTGGGSPP---------------------/------HHHHHHHHHHHHHHHHHHH---TTEEEEEEEE-TTSTTHHHHHHHHHHHTSHHHHTT-TT-EEEEEE--S-PPPEEEEEETTS-EEEEEGGG--HHHHHHHHHHHTGGGSPP---------------------

Sequence (278 aa):
MSVPFSGTIGRSRGIVDAIHKQLRLLNLKPVGRIAIKFDPFGSKASETRNFLFHITLPKVRETNPECVIKTEILSDRSDPNVEFKLRNGEKVIFKAGNLTTLELLQLYNKHITPLAPPPEEASIAIVTKASKTKGSRRKMSVPFSGTIGRSRGIVDAIHKQLRLLNLKPVGRIAIKFDPFGSKASETRNFLFHITLPKVRETNPECVIKTEILSDRSDPNVEFKLRNGEKVIFKAGNLTTLELLQLYNKHITPLAPPPEEASIAIVTKASKTKGSRRK

Radius of gyration: 28.74 Å; Cα contacts (8 Å, |Δi|>4): 400; chains: 2; bounding box: 82×133×74 Å

pLDDT: mean 81.82, std 23.1, range [27.22, 98.75]